Protein AF-A0A2K3JR56-F1 (afdb_monomer_lite)

Foldseek 3Di:
DDPDFDKDKDFAAAQQDWDWDAFPNDIDTAGHGKIFIGRRSPDRPDIPPPDPDDDDDDDDDDDPDDDDDDDDDDDFPQCPVVPPPDDDPDDDDDCVVCVPVFQKDKDKDKDADAPPDVVQVVPDFDKDKDKDQAAKKAKDKNRHRQQPDDDDDDGSMDGADPVRGIDIRMDGGDDDHTMMMIMMIHGDDDDD

pLDDT: mean 87.62, std 13.02, range [36.38, 98.06]

Radius of gyration: 32.12 Å; chains: 1; bounding box: 62×44×100 Å

Structure (mmCIF, N/CA/C/O backbone):
data_AF-A0A2K3JR56-F1
#
_entry.id   AF-A0A2K3JR56-F1
#
loop_
_atom_site.group_PDB
_atom_site.id
_atom_site.type_symbol
_atom_site.label_atom_id
_atom_site.label_alt_id
_atom_site.label_comp_id
_atom_site.label_asym_id
_atom_site.label_entity_id
_atom_site.label_seq_id
_atom_site.pdbx_PDB_ins_code
_atom_site.Cartn_x
_atom_site.Cartn_y
_atom_site.Cartn_z
_atom_site.occupancy
_atom_site.B_iso_or_equiv
_atom_site.auth_seq_id
_atom_site.auth_comp_id
_atom_site.auth_asym_id
_atom_site.auth_atom_id
_atom_site.pdbx_PDB_model_num
ATOM 1 N N . MET A 1 1 ? 21.899 -15.815 -61.024 1.00 42.94 1 MET A N 1
ATOM 2 C CA . MET A 1 1 ? 22.792 -15.001 -60.166 1.00 42.94 1 MET A CA 1
ATOM 3 C C . MET A 1 1 ? 22.194 -14.973 -58.764 1.00 42.94 1 MET A C 1
ATOM 5 O O . MET A 1 1 ? 21.214 -14.272 -58.553 1.00 42.94 1 MET A O 1
ATOM 9 N N . ASN A 1 2 ? 22.702 -15.799 -57.844 1.00 48.81 2 ASN A N 1
ATOM 10 C CA . ASN A 1 2 ? 22.178 -15.902 -56.478 1.00 48.81 2 ASN A CA 1
ATOM 11 C C . ASN A 1 2 ? 22.490 -14.621 -55.697 1.00 48.81 2 ASN A C 1
ATOM 13 O O . ASN A 1 2 ? 23.633 -14.397 -55.306 1.00 48.81 2 ASN A O 1
ATOM 17 N N . ARG A 1 3 ? 21.479 -13.778 -55.467 1.00 60.38 3 ARG A N 1
ATOM 18 C CA . ARG A 1 3 ? 21.558 -12.716 -54.461 1.00 60.38 3 ARG A CA 1
ATOM 19 C C . ARG A 1 3 ? 21.362 -13.370 -53.098 1.00 60.38 3 ARG A C 1
ATOM 21 O O . ARG A 1 3 ? 20.231 -13.551 -52.663 1.00 60.38 3 ARG A O 1
ATOM 28 N N . THR A 1 4 ? 22.449 -13.771 -52.448 1.00 70.31 4 THR A N 1
ATOM 29 C CA . THR A 1 4 ? 22.399 -14.149 -51.035 1.00 70.31 4 THR A CA 1
ATOM 30 C C . THR A 1 4 ? 21.988 -12.919 -50.229 1.00 70.31 4 THR A C 1
ATOM 32 O O . THR A 1 4 ? 22.694 -11.912 -50.187 1.00 70.31 4 THR A O 1
ATOM 35 N N . THR A 1 5 ? 20.797 -12.972 -49.639 1.00 85.25 5 THR A N 1
ATOM 36 C CA . THR A 1 5 ? 20.315 -11.965 -48.692 1.00 85.25 5 THR A CA 1
ATOM 37 C C . THR A 1 5 ? 21.202 -12.015 -47.452 1.00 85.25 5 THR A C 1
ATOM 39 O O . THR A 1 5 ? 21.315 -13.067 -46.826 1.00 85.25 5 THR A O 1
ATOM 42 N N . CYS A 1 6 ? 21.864 -10.907 -47.124 1.00 91.88 6 CYS A N 1
ATOM 43 C CA . CYS A 1 6 ? 22.806 -10.815 -46.012 1.00 91.88 6 CYS A CA 1
ATOM 44 C C . CYS A 1 6 ? 22.375 -9.683 -45.088 1.00 91.88 6 CYS A C 1
ATOM 46 O O . CYS A 1 6 ? 22.244 -8.555 -45.551 1.00 91.88 6 CYS A O 1
ATOM 48 N N . ALA A 1 7 ? 22.229 -9.979 -43.798 1.00 95.25 7 ALA A N 1
ATOM 49 C CA . ALA A 1 7 ? 22.103 -8.982 -42.745 1.00 95.25 7 ALA A CA 1
ATOM 50 C C . ALA A 1 7 ? 23.162 -9.246 -41.666 1.00 95.25 7 ALA A C 1
ATOM 52 O O . ALA A 1 7 ? 23.504 -10.400 -41.400 1.00 95.25 7 ALA A O 1
ATOM 53 N N . ALA A 1 8 ? 23.689 -8.188 -41.054 1.00 96.81 8 ALA A N 1
ATOM 54 C CA . ALA A 1 8 ? 24.688 -8.279 -39.997 1.00 96.81 8 ALA A CA 1
ATOM 55 C C . ALA A 1 8 ? 24.340 -7.369 -38.817 1.00 96.81 8 ALA A C 1
ATOM 57 O O . ALA A 1 8 ? 23.736 -6.308 -38.980 1.00 96.81 8 ALA A O 1
ATOM 58 N N . PHE A 1 9 ? 24.779 -7.791 -37.634 1.00 98.00 9 PHE A N 1
ATOM 59 C CA . PHE A 1 9 ? 24.659 -7.048 -36.387 1.00 98.00 9 PHE A CA 1
ATOM 60 C C . PHE A 1 9 ? 26.057 -6.894 -35.803 1.00 98.00 9 PHE A C 1
ATOM 62 O O . PHE A 1 9 ? 26.722 -7.887 -35.510 1.00 98.00 9 PHE A O 1
ATOM 69 N N . LEU A 1 10 ? 26.517 -5.654 -35.666 1.00 97.94 10 LEU A N 1
ATOM 70 C CA . LEU A 1 10 ? 27.836 -5.350 -35.120 1.00 97.94 10 LEU A CA 1
ATOM 71 C C . LEU A 1 10 ? 27.660 -4.832 -33.697 1.00 97.94 10 LEU A C 1
ATOM 73 O O . LEU A 1 10 ? 27.139 -3.734 -33.507 1.00 97.94 10 LEU A O 1
ATOM 77 N N . ALA A 1 11 ? 28.055 -5.638 -32.713 1.00 97.75 11 ALA A N 1
ATOM 78 C CA . ALA A 1 11 ? 27.866 -5.344 -31.299 1.00 97.75 11 ALA A CA 1
ATOM 79 C C . ALA A 1 11 ? 29.161 -4.851 -30.645 1.00 97.75 11 ALA A C 1
ATOM 81 O O . ALA A 1 11 ? 30.223 -5.452 -30.804 1.00 97.75 11 ALA A O 1
ATOM 82 N N . ASN A 1 12 ? 29.048 -3.784 -29.860 1.00 98.00 12 ASN A N 1
ATOM 83 C CA . ASN A 1 12 ? 30.064 -3.335 -28.923 1.00 98.00 12 ASN A CA 1
ATOM 84 C C . ASN A 1 12 ? 29.539 -3.505 -27.492 1.00 98.00 12 ASN A C 1
ATOM 86 O O . ASN A 1 12 ? 28.673 -2.749 -27.052 1.00 98.00 12 ASN A O 1
ATOM 90 N N . TYR A 1 13 ? 30.090 -4.478 -26.763 1.00 97.44 13 TYR A N 1
ATOM 91 C CA . TYR A 1 13 ? 29.742 -4.745 -25.363 1.00 97.44 13 TYR A CA 1
ATOM 92 C C . TYR A 1 13 ? 30.571 -3.933 -24.357 1.00 97.44 13 TYR A C 1
ATOM 94 O O . TYR A 1 13 ? 30.353 -4.052 -23.152 1.00 97.44 13 TYR A O 1
ATOM 102 N N . HIS A 1 14 ? 31.509 -3.093 -24.808 1.00 97.06 14 HIS A N 1
ATOM 103 C CA . HIS A 1 14 ? 32.203 -2.176 -23.909 1.00 97.06 14 HIS A CA 1
ATOM 104 C C . HIS A 1 14 ? 31.228 -1.101 -23.424 1.00 97.06 14 HIS A C 1
ATOM 106 O O . HIS A 1 14 ? 30.717 -0.315 -24.219 1.00 97.06 14 HIS A O 1
ATOM 112 N N . SER A 1 15 ? 30.974 -1.052 -22.114 1.00 96.06 15 SER A N 1
ATOM 113 C CA . SER A 1 15 ? 29.976 -0.147 -21.530 1.00 96.06 15 SER A CA 1
ATOM 114 C C . SER A 1 15 ? 30.377 1.327 -21.578 1.00 96.06 15 SER A C 1
ATOM 116 O O . SER A 1 15 ? 29.512 2.196 -21.587 1.00 96.06 15 SER A O 1
ATOM 118 N N . ASN A 1 16 ? 31.685 1.606 -21.620 1.00 96.12 16 ASN A N 1
ATOM 119 C CA . ASN A 1 16 ? 32.229 2.949 -21.399 1.00 96.12 16 ASN A CA 1
ATOM 120 C C . ASN A 1 16 ? 33.111 3.455 -22.548 1.00 96.12 16 ASN A C 1
ATOM 122 O O . ASN A 1 16 ? 33.614 4.574 -22.478 1.00 96.12 16 ASN A O 1
ATOM 126 N N . SER A 1 17 ? 33.341 2.653 -23.589 1.00 97.12 17 SER A N 1
ATOM 127 C CA . SER A 1 17 ? 34.226 3.031 -24.690 1.00 97.12 17 SER A CA 1
ATOM 128 C C . SER A 1 17 ? 33.621 2.696 -26.043 1.00 97.12 17 SER A C 1
ATOM 130 O O . SER A 1 17 ? 33.071 1.614 -26.259 1.00 97.12 17 SER A O 1
ATOM 132 N N . ALA A 1 18 ? 33.750 3.640 -26.973 1.00 97.00 18 ALA A N 1
ATOM 133 C CA . ALA A 1 18 ? 33.485 3.374 -28.375 1.00 97.00 18 ALA A CA 1
ATOM 134 C C . ALA A 1 18 ? 34.553 2.424 -28.934 1.00 97.00 18 ALA A C 1
ATOM 136 O O . ALA A 1 18 ? 35.708 2.447 -28.504 1.00 97.00 18 ALA A O 1
ATOM 137 N N . ALA A 1 19 ? 34.163 1.604 -29.901 1.00 96.56 19 ALA A N 1
ATOM 138 C CA . ALA A 1 19 ? 35.052 0.690 -30.597 1.00 96.56 19 ALA A CA 1
ATOM 139 C C . ALA A 1 19 ? 34.924 0.909 -32.101 1.00 96.56 19 ALA A C 1
ATOM 141 O O . ALA A 1 19 ? 33.824 1.080 -32.625 1.00 96.56 19 ALA A O 1
ATOM 142 N N . LYS A 1 20 ? 36.053 0.871 -32.803 1.00 96.81 20 LYS A N 1
ATOM 143 C CA . LYS A 1 20 ? 36.079 0.854 -34.261 1.00 96.81 20 LYS A CA 1
ATOM 144 C C . LYS A 1 20 ? 36.349 -0.568 -34.715 1.00 96.81 20 LYS A C 1
ATOM 146 O O . LYS A 1 20 ? 37.394 -1.127 -34.392 1.00 96.81 20 LYS A O 1
ATOM 151 N N . VAL A 1 21 ? 35.411 -1.152 -35.450 1.00 95.69 21 VAL A N 1
ATOM 152 C CA . VAL A 1 21 ? 35.511 -2.536 -35.930 1.00 95.69 21 VAL A CA 1
ATOM 153 C C . VAL A 1 21 ? 35.583 -2.573 -37.447 1.00 95.69 21 VAL A C 1
ATOM 155 O O . VAL A 1 21 ? 35.037 -1.703 -38.126 1.00 95.69 21 VAL A O 1
ATOM 158 N N . THR A 1 22 ? 36.249 -3.588 -37.987 1.00 96.88 22 THR A N 1
ATOM 159 C CA . THR A 1 22 ? 36.309 -3.829 -39.431 1.00 96.88 22 THR A CA 1
ATOM 160 C C . THR A 1 22 ? 35.454 -5.043 -39.768 1.00 96.88 22 THR A C 1
ATOM 162 O O . THR A 1 22 ? 35.710 -6.134 -39.268 1.00 96.88 22 THR A O 1
ATOM 165 N N . PHE A 1 23 ? 34.455 -4.866 -40.630 1.00 96.38 23 PHE A N 1
ATOM 166 C CA . PHE A 1 23 ? 33.582 -5.933 -41.121 1.00 96.38 23 PHE A CA 1
ATOM 167 C C . PHE A 1 23 ? 33.409 -5.792 -42.638 1.00 96.38 23 PHE A C 1
ATOM 169 O O . PHE A 1 23 ? 33.133 -4.699 -43.128 1.00 96.38 23 PHE A O 1
ATOM 176 N N . ASN A 1 24 ? 33.608 -6.873 -43.402 1.00 93.69 24 ASN A N 1
ATOM 177 C CA . ASN A 1 24 ? 33.572 -6.858 -44.875 1.00 93.69 24 ASN A CA 1
ATOM 178 C C . ASN A 1 24 ? 34.413 -5.729 -45.507 1.00 93.69 24 ASN A C 1
ATOM 180 O O . ASN A 1 24 ? 33.960 -5.024 -46.410 1.00 93.69 24 ASN A O 1
ATOM 184 N N . ASN A 1 25 ? 35.641 -5.548 -45.006 1.00 93.69 25 ASN A N 1
ATOM 185 C CA . ASN A 1 25 ? 36.591 -4.527 -45.463 1.00 93.69 25 ASN A CA 1
ATOM 186 C C . ASN A 1 25 ? 36.089 -3.072 -45.317 1.00 93.69 25 ASN A C 1
ATOM 188 O O . ASN A 1 25 ? 36.568 -2.169 -46.002 1.00 93.69 25 ASN A O 1
ATOM 192 N N . ARG A 1 26 ? 35.110 -2.844 -44.431 1.00 94.94 26 ARG A N 1
ATOM 193 C CA . ARG A 1 26 ? 34.570 -1.529 -44.060 1.00 94.94 26 ARG A CA 1
ATOM 194 C C . ARG A 1 26 ? 34.732 -1.308 -42.566 1.00 94.94 26 ARG A C 1
ATOM 196 O O . ARG A 1 26 ? 34.607 -2.248 -41.784 1.00 94.94 26 ARG A O 1
ATOM 203 N N . HIS A 1 27 ? 34.986 -0.065 -42.179 1.00 96.44 27 HIS A N 1
ATOM 204 C CA . HIS A 1 27 ? 35.070 0.317 -40.776 1.00 96.44 27 HIS A CA 1
ATOM 205 C C . HIS A 1 27 ? 33.720 0.819 -40.267 1.00 96.44 27 HIS A C 1
ATOM 207 O O . HIS A 1 27 ? 33.060 1.602 -40.949 1.00 96.44 27 HIS A O 1
ATOM 213 N N . TYR A 1 28 ? 33.354 0.413 -39.055 1.00 96.88 28 TYR A N 1
ATOM 214 C CA . TYR A 1 28 ? 32.161 0.875 -38.356 1.00 96.88 28 TYR A CA 1
ATOM 215 C C . TYR A 1 28 ? 32.564 1.377 -36.977 1.00 96.88 28 TYR A C 1
ATOM 217 O O . TYR A 1 28 ? 33.177 0.646 -36.197 1.00 96.88 28 TYR A O 1
ATOM 225 N N . ASP A 1 29 ? 32.213 2.625 -36.686 1.00 96.50 29 ASP A N 1
ATOM 226 C CA . ASP A 1 29 ? 32.353 3.186 -35.350 1.00 96.50 29 ASP A CA 1
ATOM 227 C C . ASP A 1 29 ? 31.116 2.804 -34.541 1.00 96.50 29 ASP A C 1
ATOM 229 O O . ASP A 1 29 ? 29.999 3.225 -34.859 1.00 96.50 29 ASP A O 1
ATOM 233 N N . LEU A 1 30 ? 31.315 1.997 -33.507 1.00 97.62 30 LEU A N 1
ATOM 234 C CA . LEU A 1 30 ? 30.274 1.540 -32.601 1.00 97.62 30 LEU A CA 1
ATOM 235 C C . LEU A 1 30 ? 30.386 2.326 -31.291 1.00 97.62 30 LEU A C 1
ATOM 237 O O . LEU A 1 30 ? 31.392 2.192 -30.586 1.00 97.62 30 LEU A O 1
ATOM 241 N N . PRO A 1 31 ? 29.373 3.131 -30.923 1.00 97.75 31 PRO A N 1
ATOM 242 C CA . PRO A 1 31 ? 29.277 3.697 -29.584 1.00 97.75 31 PRO A CA 1
ATOM 243 C C . PRO A 1 31 ? 29.377 2.623 -28.494 1.00 97.75 31 PRO A C 1
ATOM 245 O O . PRO A 1 31 ? 29.162 1.433 -28.750 1.00 97.75 31 PRO A O 1
ATOM 248 N N . ALA A 1 32 ? 29.693 3.050 -27.274 1.00 97.50 32 ALA A N 1
ATOM 249 C CA . ALA A 1 32 ? 29.668 2.177 -26.109 1.00 97.50 32 ALA A CA 1
ATOM 250 C C . ALA A 1 32 ? 28.283 1.521 -25.949 1.00 97.50 32 ALA A C 1
ATOM 252 O O . ALA A 1 32 ? 27.267 2.166 -26.207 1.00 97.50 32 ALA A O 1
ATOM 253 N N . TRP A 1 33 ? 28.260 0.249 -25.547 1.00 97.88 33 TRP A N 1
ATOM 254 C CA . TRP A 1 33 ? 27.045 -0.538 -25.309 1.00 97.88 33 TRP A CA 1
ATOM 255 C C . TRP A 1 33 ? 26.000 -0.424 -26.431 1.00 97.88 33 TRP A C 1
ATOM 257 O O . TRP A 1 33 ? 24.858 -0.010 -26.218 1.00 97.88 33 TRP A O 1
ATOM 267 N N . SER A 1 34 ? 26.399 -0.742 -27.663 1.00 98.06 34 SER A N 1
ATOM 268 C CA . SER A 1 34 ? 25.531 -0.543 -28.825 1.00 98.06 34 SER A CA 1
ATOM 269 C C . SER A 1 34 ? 25.604 -1.665 -29.849 1.00 98.06 34 SER A C 1
ATOM 271 O O . SER A 1 34 ? 26.584 -2.407 -29.920 1.00 98.06 34 SER A O 1
ATOM 273 N N . ILE A 1 35 ? 24.552 -1.772 -30.659 1.00 98.00 35 ILE A N 1
ATOM 274 C CA . ILE A 1 35 ? 24.486 -2.660 -31.819 1.00 98.00 35 ILE A CA 1
ATOM 275 C C . ILE A 1 35 ? 24.149 -1.810 -33.044 1.00 98.00 35 ILE A C 1
ATOM 277 O O . ILE A 1 35 ? 23.132 -1.114 -33.039 1.00 98.00 35 ILE A O 1
ATOM 281 N N . SER A 1 36 ? 24.982 -1.880 -34.085 1.00 97.81 36 SER A N 1
ATOM 282 C CA . SER A 1 36 ? 24.658 -1.372 -35.425 1.00 97.81 36 SER A CA 1
ATOM 283 C C . SER A 1 36 ? 24.017 -2.473 -36.270 1.00 97.81 36 SER A C 1
ATOM 285 O O . SER A 1 36 ? 24.499 -3.608 -36.290 1.00 97.81 36 SER A O 1
ATOM 287 N N . ILE A 1 37 ? 22.941 -2.130 -36.976 1.00 97.75 37 ILE A N 1
ATOM 288 C CA . ILE A 1 37 ? 22.140 -3.035 -37.806 1.00 97.75 37 ILE A CA 1
ATOM 289 C C . ILE A 1 37 ? 22.427 -2.735 -39.276 1.00 97.75 37 ILE A C 1
ATOM 291 O O . ILE A 1 37 ? 22.209 -1.619 -39.751 1.00 97.75 37 ILE A O 1
ATOM 295 N N . LEU A 1 38 ? 22.916 -3.744 -39.995 1.00 97.12 38 LEU A N 1
ATOM 296 C CA . LEU A 1 38 ? 23.282 -3.656 -41.405 1.00 97.12 38 LEU A CA 1
ATOM 297 C C . LEU A 1 38 ? 22.404 -4.622 -42.217 1.00 97.12 38 LEU A C 1
ATOM 299 O O . LEU A 1 38 ? 22.771 -5.792 -42.350 1.00 97.12 38 LEU A O 1
ATOM 303 N N . PRO A 1 39 ? 21.261 -4.185 -42.776 1.00 96.12 39 PRO A N 1
ATOM 304 C CA . PRO A 1 39 ? 20.312 -5.065 -43.469 1.00 96.12 39 PRO A CA 1
ATOM 305 C C . PRO A 1 39 ? 20.833 -5.618 -44.802 1.00 96.12 39 PRO A C 1
ATOM 307 O O . PRO A 1 39 ? 20.236 -6.537 -45.352 1.00 96.12 39 PRO A O 1
ATOM 310 N N . ASP A 1 40 ? 21.922 -5.051 -45.322 1.00 94.38 40 ASP A N 1
ATOM 311 C CA . ASP A 1 40 ? 22.624 -5.445 -46.547 1.00 94.38 40 ASP A CA 1
ATOM 312 C C . ASP A 1 40 ? 24.083 -5.877 -46.275 1.00 94.38 40 ASP A C 1
ATOM 314 O O . ASP A 1 40 ? 24.889 -5.982 -47.205 1.00 94.38 40 ASP A O 1
ATOM 318 N N . CYS A 1 41 ? 24.451 -6.074 -44.998 1.00 94.50 41 CYS A N 1
ATOM 319 C CA . CYS A 1 41 ? 25.821 -6.321 -44.524 1.00 94.50 41 CYS A CA 1
ATOM 320 C C . CYS A 1 41 ? 26.848 -5.233 -44.900 1.00 94.50 41 CYS A C 1
ATOM 322 O O . CYS A 1 41 ? 28.059 -5.492 -44.871 1.00 94.50 41 CYS A O 1
ATOM 324 N N . ARG A 1 42 ? 26.393 -4.030 -45.280 1.00 93.69 42 ARG A N 1
ATOM 325 C CA . ARG A 1 42 ? 27.242 -2.937 -45.787 1.00 93.69 42 ARG A CA 1
ATOM 326 C C . ARG A 1 42 ? 26.913 -1.566 -45.200 1.00 93.69 42 ARG A C 1
ATOM 328 O O . ARG A 1 42 ? 27.826 -0.758 -45.039 1.00 93.69 42 ARG A O 1
ATOM 335 N N . THR A 1 43 ? 25.644 -1.284 -44.943 1.00 94.12 43 THR A N 1
ATOM 336 C CA . THR A 1 43 ? 25.128 0.039 -44.595 1.00 94.12 43 THR A CA 1
ATOM 337 C C . THR A 1 43 ? 24.565 0.003 -43.184 1.00 94.12 43 THR A C 1
ATOM 339 O O . THR A 1 43 ? 23.589 -0.693 -42.929 1.00 94.12 43 THR A O 1
ATOM 342 N N . ASP A 1 44 ? 25.168 0.756 -42.264 1.00 94.31 44 ASP A N 1
ATOM 343 C CA . ASP A 1 44 ? 24.623 0.952 -40.917 1.00 94.31 44 ASP A CA 1
ATOM 344 C C . ASP A 1 44 ? 23.402 1.880 -40.999 1.00 94.31 44 ASP A C 1
ATOM 346 O O . ASP A 1 44 ? 23.546 3.099 -41.128 1.00 94.31 44 ASP A O 1
ATOM 350 N N . VAL A 1 45 ? 22.200 1.299 -40.989 1.00 95.31 45 VAL A N 1
ATOM 351 C CA . VAL A 1 45 ? 20.938 2.061 -41.068 1.00 95.31 45 VAL A CA 1
ATOM 352 C C . VAL A 1 45 ? 20.425 2.475 -39.693 1.00 95.31 45 VAL A C 1
ATOM 354 O O . VAL A 1 45 ? 19.605 3.386 -39.588 1.00 95.31 45 VAL A O 1
ATOM 357 N N . PHE A 1 46 ? 20.884 1.804 -38.638 1.00 95.44 46 PHE A N 1
ATOM 358 C CA . PHE A 1 46 ? 20.423 2.032 -37.279 1.00 95.44 46 PHE A CA 1
ATOM 359 C C . PHE A 1 46 ? 21.458 1.545 -36.272 1.00 95.44 46 PHE A C 1
ATOM 361 O O . PHE A 1 46 ? 21.921 0.410 -36.350 1.00 95.44 46 PHE A O 1
ATOM 368 N N . ASN A 1 47 ? 21.725 2.366 -35.259 1.00 96.50 47 ASN A N 1
ATOM 369 C CA . ASN A 1 47 ? 22.501 1.968 -34.095 1.00 96.50 47 ASN A CA 1
ATOM 370 C C . ASN A 1 47 ? 21.703 2.269 -32.824 1.00 96.50 47 ASN A C 1
ATOM 372 O O . ASN A 1 47 ? 21.174 3.371 -32.676 1.00 96.50 47 ASN A O 1
ATOM 376 N N . THR A 1 48 ? 21.657 1.316 -31.895 1.00 95.94 48 THR A N 1
ATOM 377 C CA . THR A 1 48 ? 20.837 1.403 -30.671 1.00 95.94 48 THR A CA 1
ATOM 378 C C . THR A 1 48 ? 21.192 2.576 -29.751 1.00 95.94 48 THR A C 1
ATOM 380 O O . THR A 1 48 ? 20.343 3.003 -28.976 1.00 95.94 48 THR A O 1
ATOM 383 N N . ALA A 1 49 ? 22.411 3.116 -29.835 1.00 95.25 49 ALA A N 1
ATOM 384 C CA . ALA A 1 49 ? 22.856 4.271 -29.052 1.00 95.25 49 ALA A CA 1
ATOM 385 C C . ALA A 1 49 ? 22.795 5.598 -29.832 1.00 95.25 49 ALA A C 1
ATOM 387 O O . ALA A 1 49 ? 22.925 6.671 -29.244 1.00 95.25 49 ALA A O 1
ATOM 388 N N . ARG A 1 50 ? 22.579 5.565 -31.155 1.00 93.19 50 ARG A N 1
ATOM 389 C CA . ARG A 1 50 ? 22.414 6.769 -31.986 1.00 93.19 50 ARG A CA 1
ATOM 390 C C . ARG A 1 50 ? 20.936 7.138 -32.089 1.00 93.19 50 ARG A C 1
ATOM 392 O O . ARG A 1 50 ? 20.289 6.900 -33.107 1.00 93.19 50 ARG A O 1
ATOM 399 N N . VAL A 1 51 ? 20.409 7.743 -31.030 1.00 87.69 51 VAL A N 1
ATOM 400 C CA . VAL A 1 51 ? 19.005 8.170 -30.964 1.00 87.69 51 VAL A CA 1
ATOM 401 C C . VAL A 1 51 ? 18.791 9.425 -31.817 1.00 87.69 51 VAL A C 1
ATOM 403 O O . VAL A 1 51 ? 19.370 10.474 -31.552 1.00 87.69 51 VAL A O 1
ATOM 406 N N . ARG A 1 52 ? 17.943 9.326 -32.848 1.00 83.56 52 ARG A N 1
ATOM 407 C CA . ARG A 1 52 ? 17.534 10.450 -33.710 1.00 83.56 52 ARG A CA 1
ATOM 408 C C . ARG A 1 52 ? 16.098 10.877 -33.410 1.00 83.56 52 ARG A C 1
ATOM 410 O O . ARG A 1 52 ? 15.225 10.792 -34.266 1.00 83.56 52 ARG A O 1
ATOM 417 N N . PHE A 1 53 ? 15.848 11.296 -32.176 1.00 85.44 53 PHE A N 1
ATOM 418 C CA . PHE A 1 53 ? 14.556 11.831 -31.749 1.00 85.44 53 PHE A CA 1
ATOM 419 C C . PHE A 1 53 ? 14.767 12.931 -30.707 1.00 85.44 53 PHE A C 1
ATOM 421 O O . PHE A 1 53 ? 15.723 12.879 -29.934 1.00 85.44 53 PHE A O 1
ATOM 428 N N . GLN A 1 54 ? 13.885 13.930 -30.697 1.00 84.38 54 GLN A N 1
ATOM 429 C CA . GLN A 1 54 ? 13.925 15.017 -29.726 1.00 84.38 54 GLN A CA 1
ATOM 430 C C . GLN A 1 54 ? 13.198 14.585 -28.442 1.00 84.38 54 GLN A C 1
ATOM 432 O O . GLN A 1 54 ? 11.999 14.321 -28.507 1.00 84.38 54 GLN A O 1
ATOM 437 N N . PRO A 1 55 ? 13.868 14.511 -27.276 1.00 85.50 55 PRO A N 1
ATOM 438 C CA . PRO A 1 55 ? 13.211 14.100 -26.041 1.00 85.50 55 PRO A CA 1
ATOM 439 C C . PRO A 1 55 ? 12.106 15.091 -25.659 1.00 85.50 55 PRO A C 1
ATOM 441 O O . PRO A 1 55 ? 12.308 16.305 -25.673 1.00 85.50 55 PRO A O 1
ATOM 444 N N . SER A 1 56 ? 10.934 14.572 -25.296 1.00 90.19 56 SER A N 1
ATOM 445 C CA . SER A 1 56 ? 9.837 15.368 -24.747 1.00 90.19 56 SER A CA 1
ATOM 446 C C . SER A 1 56 ? 10.009 15.540 -23.239 1.00 90.19 56 SER A C 1
ATOM 448 O O . SER A 1 56 ? 10.198 14.552 -22.527 1.00 90.19 56 SER A O 1
ATOM 450 N N . GLN A 1 57 ? 9.880 16.769 -22.736 1.00 91.81 57 GLN A N 1
ATOM 451 C CA . GLN A 1 57 ? 9.842 17.038 -21.299 1.00 91.81 57 GLN A CA 1
ATOM 452 C C . GLN A 1 57 ? 8.389 17.075 -20.814 1.00 91.81 57 GLN A C 1
ATOM 454 O O . GLN A 1 57 ? 7.584 17.863 -21.305 1.00 91.81 57 GLN A O 1
ATOM 459 N N . ILE A 1 58 ? 8.059 16.226 -19.841 1.00 93.25 58 ILE A N 1
ATOM 460 C CA . ILE A 1 58 ? 6.721 16.180 -19.243 1.00 93.25 58 ILE A CA 1
ATOM 461 C C . ILE A 1 58 ? 6.547 17.383 -18.309 1.00 93.25 58 ILE A C 1
ATOM 463 O O . ILE A 1 58 ? 7.412 17.652 -17.474 1.00 93.25 58 ILE A O 1
ATOM 467 N N . GLN A 1 59 ? 5.419 18.085 -18.432 1.00 94.00 59 GLN A N 1
ATOM 468 C CA . GLN A 1 59 ? 5.014 19.157 -17.522 1.00 94.00 59 GLN A CA 1
ATOM 469 C C . GLN A 1 59 ? 3.556 18.960 -17.102 1.00 94.00 59 GLN A C 1
ATOM 471 O O . GLN A 1 59 ? 2.691 18.724 -17.943 1.00 94.00 59 GLN A O 1
ATOM 476 N N . MET A 1 60 ? 3.292 19.079 -15.801 1.00 92.25 60 MET A N 1
ATOM 477 C CA . MET A 1 60 ? 1.946 19.052 -15.226 1.00 92.25 60 MET A CA 1
ATOM 478 C C . MET A 1 60 ? 1.590 20.472 -14.793 1.00 92.25 60 MET A C 1
ATOM 480 O O . MET A 1 60 ? 1.990 20.913 -13.717 1.00 92.25 60 MET A O 1
ATOM 484 N N . LEU A 1 61 ? 0.889 21.207 -15.655 1.00 92.19 61 LEU A N 1
ATOM 485 C CA . LEU A 1 61 ? 0.465 22.577 -15.374 1.00 92.19 61 LEU A CA 1
ATOM 486 C C . LEU A 1 61 ? -1.008 22.582 -14.947 1.00 92.19 61 LEU A C 1
ATOM 488 O O . LEU A 1 61 ? -1.820 21.910 -15.590 1.00 92.19 61 LEU A O 1
ATOM 492 N N . PRO A 1 62 ? -1.379 23.324 -13.886 1.00 87.81 62 PRO A N 1
ATOM 493 C CA . PRO A 1 62 ? -2.778 23.514 -13.536 1.00 87.81 62 PRO A CA 1
ATOM 494 C C . PRO A 1 62 ? -3.527 24.111 -14.725 1.00 87.81 62 PRO A C 1
ATOM 496 O O . PRO A 1 62 ? -3.073 25.083 -15.330 1.00 87.81 62 PRO A O 1
ATOM 499 N N . SER A 1 63 ? -4.679 23.542 -15.060 1.00 87.62 63 SER A N 1
ATOM 500 C CA . SER A 1 63 ? -5.554 24.160 -16.049 1.00 87.62 63 SER A CA 1
ATOM 501 C C . SER A 1 63 ? -6.364 25.274 -15.378 1.00 87.62 63 SER A C 1
ATOM 503 O O . SER A 1 63 ? -6.770 25.131 -14.226 1.00 87.62 63 SER A O 1
ATOM 505 N N . ASN A 1 64 ? -6.653 26.364 -16.095 1.00 84.69 64 ASN A N 1
ATOM 506 C CA . ASN A 1 64 ? -7.512 27.458 -15.608 1.00 84.69 64 ASN A CA 1
ATOM 507 C C . ASN A 1 64 ? -9.008 27.063 -15.519 1.00 84.69 64 ASN A C 1
ATOM 509 O O . ASN A 1 64 ? -9.890 27.922 -15.555 1.00 84.69 64 ASN A O 1
ATOM 513 N N . SER A 1 65 ? -9.318 25.766 -15.443 1.00 84.44 65 SER A N 1
ATOM 514 C CA . SER A 1 65 ? -10.667 25.253 -15.230 1.00 84.44 65 SER A CA 1
ATOM 515 C C . SER A 1 65 ? -11.197 25.689 -13.866 1.00 84.44 65 SER A C 1
ATOM 517 O O . SER A 1 65 ? -10.502 25.553 -12.857 1.00 84.44 65 SER A O 1
ATOM 519 N N . LYS A 1 66 ? -12.451 26.149 -13.814 1.00 83.88 66 LYS A N 1
ATOM 520 C CA . LYS A 1 66 ? -13.138 26.374 -12.538 1.00 83.88 66 LYS A CA 1
ATOM 521 C C . LYS A 1 66 ? -13.213 25.057 -11.765 1.00 83.88 66 LYS A C 1
ATOM 523 O O . LYS A 1 66 ? -13.635 24.043 -12.316 1.00 83.88 66 LYS A O 1
ATOM 528 N N . LEU A 1 67 ? -12.798 25.091 -10.502 1.00 81.94 67 LEU A N 1
ATOM 529 C CA . LEU A 1 67 ? -12.937 23.961 -9.590 1.00 81.94 67 LEU A CA 1
ATOM 530 C C . LEU A 1 67 ? -14.424 23.655 -9.379 1.00 81.94 67 LEU A C 1
ATOM 532 O O . LEU A 1 67 ? -15.241 24.570 -9.270 1.00 81.94 67 LEU A O 1
ATOM 536 N N . LEU A 1 68 ? -14.755 22.366 -9.337 1.00 84.88 68 LEU A N 1
ATOM 537 C CA . LEU A 1 68 ? -16.102 21.897 -9.029 1.00 84.88 68 LEU A CA 1
ATOM 538 C C . LEU A 1 68 ? -16.433 22.186 -7.557 1.00 84.88 68 LEU A C 1
ATOM 540 O O . LEU A 1 68 ? -15.556 22.132 -6.692 1.00 84.88 68 LEU A O 1
ATOM 544 N N . SER A 1 69 ? -17.701 22.486 -7.282 1.00 90.69 69 SER A N 1
ATOM 545 C CA . SER A 1 69 ? -18.235 22.511 -5.920 1.00 90.69 69 SER A CA 1
ATOM 546 C C . SER A 1 69 ? -18.346 21.076 -5.406 1.00 90.69 69 SER A C 1
ATOM 548 O O . SER A 1 69 ? -18.895 20.223 -6.099 1.00 90.69 69 SER A O 1
ATOM 550 N N . TRP A 1 70 ? -17.814 20.815 -4.212 1.00 91.56 70 TRP A N 1
ATOM 551 C CA . TRP A 1 70 ? -17.826 19.492 -3.589 1.00 91.56 70 TRP A CA 1
ATOM 552 C C . TRP A 1 70 ? -18.863 19.428 -2.471 1.00 91.56 70 TRP A C 1
ATOM 554 O O . TRP A 1 70 ? -18.974 20.359 -1.674 1.00 91.56 70 TRP A O 1
ATOM 564 N N . GLU A 1 71 ? -19.568 18.305 -2.403 1.00 94.19 71 GLU A N 1
ATOM 565 C CA . GLU A 1 71 ? -20.370 17.896 -1.252 1.00 94.19 71 GLU A CA 1
ATOM 566 C C . GLU A 1 71 ? -19.648 16.761 -0.520 1.00 94.19 71 GLU A C 1
ATOM 568 O O . GLU A 1 71 ? -18.801 16.073 -1.096 1.00 94.19 71 GLU A O 1
ATOM 573 N N . THR A 1 72 ? -19.962 16.574 0.759 1.00 93.38 72 THR A N 1
ATOM 574 C CA . THR A 1 72 ? -19.311 15.576 1.612 1.00 93.38 72 THR A CA 1
ATOM 575 C C . THR A 1 72 ? -20.348 14.732 2.333 1.00 93.38 72 THR A C 1
ATOM 577 O O . THR A 1 72 ? -21.352 15.257 2.813 1.00 93.38 72 THR A O 1
ATOM 580 N N . TYR A 1 73 ? -20.065 13.440 2.455 1.00 91.44 73 TYR A N 1
ATOM 581 C CA . TYR A 1 73 ? -20.821 12.498 3.269 1.00 91.44 73 TYR A CA 1
ATOM 582 C C . TYR A 1 73 ? -19.843 11.716 4.146 1.00 91.44 73 TYR A C 1
ATOM 584 O O . TYR A 1 73 ? -18.851 11.193 3.637 1.00 91.44 73 TYR A O 1
ATOM 592 N N . ASP A 1 74 ? -20.117 11.667 5.448 1.00 86.50 74 ASP A N 1
ATOM 593 C CA . ASP A 1 74 ? -19.291 10.953 6.419 1.00 86.50 74 ASP A CA 1
ATOM 594 C C . ASP A 1 74 ? -19.852 9.547 6.653 1.00 86.50 74 ASP A C 1
ATOM 596 O O . ASP A 1 74 ? -21.005 9.382 7.054 1.00 86.50 74 ASP A O 1
ATOM 600 N N . GLU A 1 75 ? -19.014 8.536 6.438 1.00 85.50 75 GLU A N 1
ATOM 601 C CA . GLU A 1 75 ? -19.351 7.140 6.718 1.00 85.50 75 GLU A CA 1
ATOM 602 C C . GLU A 1 75 ? -19.443 6.887 8.233 1.00 85.50 75 GLU A C 1
ATOM 604 O O . GLU A 1 75 ? -18.511 7.180 8.991 1.00 85.50 75 GLU A O 1
ATOM 609 N N . ASP A 1 76 ? -20.556 6.305 8.689 1.00 81.19 76 ASP A N 1
ATOM 610 C CA . ASP A 1 76 ? -20.800 6.048 10.110 1.00 81.19 76 ASP A CA 1
ATOM 611 C C . ASP A 1 76 ? -20.264 4.679 10.565 1.00 81.19 76 ASP A C 1
ATOM 613 O O . ASP A 1 76 ? -20.749 3.617 10.177 1.00 81.19 76 ASP A O 1
ATOM 617 N N . VAL A 1 77 ? -19.289 4.702 11.477 1.00 78.12 77 VAL A N 1
ATOM 618 C CA . VAL A 1 77 ? -18.677 3.496 12.064 1.00 78.12 77 VAL A CA 1
ATOM 619 C C . VAL A 1 77 ? -19.534 2.901 13.193 1.00 78.12 77 VAL A C 1
ATOM 621 O O . VAL A 1 77 ? -19.385 1.727 13.548 1.00 78.12 77 VAL A O 1
ATOM 624 N N . SER A 1 78 ? -20.424 3.686 13.806 1.00 68.31 78 SER A N 1
ATOM 625 C CA . SER A 1 78 ? -21.136 3.280 15.024 1.00 68.31 78 SER A CA 1
ATOM 626 C C . SER A 1 78 ? -22.193 2.196 14.772 1.00 68.31 78 SER A C 1
ATOM 628 O O . SER A 1 78 ? -22.278 1.237 15.554 1.00 68.31 78 SER A O 1
ATOM 630 N N . SER A 1 79 ? -22.890 2.282 13.637 1.00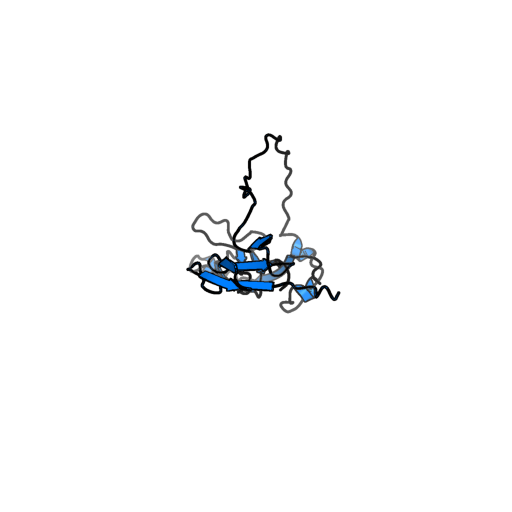 70.62 79 SER A N 1
ATOM 631 C CA . SER A 1 79 ? -23.932 1.349 13.182 1.00 70.62 79 SER A CA 1
ATOM 632 C C . SER A 1 79 ? -23.409 0.021 12.609 1.00 70.62 79 SER A C 1
ATOM 634 O O . SER A 1 79 ? -24.162 -0.948 12.492 1.00 70.62 79 SER A O 1
ATOM 636 N N . LEU A 1 80 ? -22.107 -0.091 12.315 1.00 71.50 80 LEU A N 1
ATOM 637 C CA . LEU A 1 80 ? -21.540 -1.253 11.609 1.00 71.50 80 LEU A CA 1
ATOM 638 C C . LEU A 1 80 ? -21.723 -2.593 12.333 1.00 71.50 80 LEU A C 1
ATOM 640 O O . LEU A 1 80 ? -21.913 -3.621 11.689 1.00 71.50 80 LEU A O 1
ATOM 644 N N . ALA A 1 81 ? -21.663 -2.610 13.668 1.00 66.56 81 ALA A N 1
ATOM 645 C CA . ALA A 1 81 ? -21.789 -3.875 14.402 1.00 66.56 81 ALA A CA 1
ATOM 646 C C . ALA A 1 81 ? -23.238 -4.371 14.488 1.00 66.56 81 ALA A C 1
ATOM 648 O O . ALA A 1 81 ? -23.462 -5.577 14.541 1.00 66.56 81 ALA A O 1
ATOM 649 N N . GLU A 1 82 ? -24.204 -3.451 14.500 1.00 68.12 82 GLU A N 1
ATOM 650 C CA . GLU A 1 82 ? -25.632 -3.782 14.585 1.00 68.12 82 GLU A CA 1
ATOM 651 C C . GLU A 1 82 ? -26.125 -4.416 13.280 1.00 68.12 82 GLU A C 1
ATOM 653 O O . GLU A 1 82 ? -26.974 -5.300 13.299 1.00 68.12 82 GLU A O 1
ATOM 658 N N . ASN A 1 83 ? -25.503 -4.041 12.159 1.00 69.12 83 ASN A N 1
ATOM 659 C CA . ASN A 1 83 ? -25.809 -4.556 10.827 1.00 69.12 83 ASN A CA 1
ATOM 660 C C . ASN A 1 83 ? -24.835 -5.649 10.351 1.00 69.12 83 ASN A C 1
ATOM 662 O O . ASN A 1 83 ? -24.791 -5.963 9.156 1.00 69.12 83 ASN A O 1
ATOM 666 N N . SER A 1 84 ? -24.022 -6.217 11.251 1.00 72.19 84 SER A N 1
ATOM 667 C CA . SER A 1 84 ? -23.042 -7.232 10.860 1.00 72.19 84 SER A CA 1
ATOM 668 C C . SER A 1 84 ? -23.742 -8.503 10.361 1.00 72.19 84 SER A C 1
ATOM 670 O O . SER A 1 84 ? -24.520 -9.141 11.065 1.00 72.19 84 SER A O 1
ATOM 672 N N . LYS A 1 85 ? -23.480 -8.870 9.101 1.00 74.12 85 LYS A N 1
ATOM 673 C CA . LYS A 1 85 ? -24.101 -10.039 8.451 1.00 74.12 85 LYS A CA 1
ATOM 674 C C . LYS A 1 85 ? -23.427 -11.363 8.814 1.00 74.12 85 LYS A C 1
ATOM 676 O O . LYS A 1 85 ? -23.980 -12.423 8.539 1.00 74.12 85 LYS A O 1
ATOM 681 N N . ILE A 1 86 ? -22.213 -11.305 9.365 1.00 86.50 86 ILE A N 1
ATOM 682 C CA . ILE A 1 86 ? -21.364 -12.465 9.637 1.00 86.50 86 ILE A CA 1
ATOM 683 C C . ILE A 1 86 ? -20.742 -12.295 11.022 1.00 86.50 86 ILE A C 1
ATOM 685 O O . ILE A 1 86 ? -20.126 -11.271 11.310 1.00 86.50 86 ILE A O 1
ATOM 689 N N . THR A 1 87 ? -20.863 -13.329 11.850 1.00 89.88 87 THR A N 1
ATOM 690 C CA . THR A 1 87 ? -20.196 -13.439 13.151 1.00 89.88 87 THR A CA 1
ATOM 691 C C . THR A 1 87 ? -19.343 -14.699 13.178 1.00 89.88 87 THR A C 1
ATOM 693 O O . THR A 1 87 ? -19.798 -15.759 12.749 1.00 89.88 87 THR A O 1
ATOM 696 N N . ALA A 1 88 ? -18.131 -14.608 13.718 1.00 91.44 88 ALA A N 1
ATOM 697 C CA . ALA A 1 88 ? -17.236 -15.745 13.908 1.00 91.44 88 ALA A CA 1
ATOM 698 C C . ALA A 1 88 ? -16.574 -15.662 15.287 1.00 91.44 88 ALA A C 1
ATOM 700 O O . ALA A 1 88 ? -16.339 -14.572 15.804 1.00 91.44 88 ALA A O 1
ATOM 701 N N . SER A 1 89 ? -16.237 -16.810 15.877 1.00 92.06 89 SER A N 1
ATOM 702 C CA . SER A 1 89 ? -15.521 -16.881 17.160 1.00 92.06 89 SER A CA 1
ATOM 703 C C . SER A 1 89 ? -14.022 -16.565 17.045 1.00 92.06 89 SER A C 1
ATOM 705 O O . SER A 1 89 ? -13.294 -16.669 18.028 1.00 92.06 89 SER A O 1
ATOM 707 N N . GLY A 1 90 ? -13.542 -16.216 15.849 1.00 92.19 90 GLY A N 1
ATOM 708 C CA . GLY A 1 90 ? -12.142 -15.927 15.561 1.00 92.19 90 GLY A CA 1
ATOM 709 C C . GLY A 1 90 ? -11.982 -15.024 14.339 1.00 92.19 90 GLY A C 1
ATOM 710 O O . GLY A 1 90 ? -12.959 -14.661 13.683 1.00 92.19 90 GLY A O 1
ATOM 711 N N . LEU A 1 91 ? -10.734 -14.657 14.043 1.00 94.25 91 LEU A N 1
ATOM 712 C CA . LEU A 1 91 ? -10.400 -13.809 12.901 1.00 94.25 91 LEU A CA 1
ATOM 713 C C . LEU A 1 91 ? -10.472 -14.618 11.601 1.00 94.25 91 LEU A C 1
ATOM 715 O O . LEU A 1 91 ? -9.777 -15.622 11.451 1.00 94.25 91 LEU A O 1
ATOM 719 N N . LEU A 1 92 ? -11.308 -14.168 10.666 1.00 94.62 92 LEU A N 1
ATOM 720 C CA . LEU A 1 92 ? -11.361 -14.703 9.306 1.00 94.62 92 LEU A CA 1
ATOM 721 C C . LEU A 1 92 ? -10.301 -14.026 8.435 1.00 94.62 92 LEU A C 1
ATOM 723 O O . LEU A 1 92 ? -10.015 -12.849 8.619 1.00 94.62 92 LEU A O 1
ATOM 727 N N . GLU A 1 93 ? -9.730 -14.743 7.475 1.00 94.81 93 GLU A N 1
ATOM 728 C CA . GLU A 1 93 ? -8.845 -14.138 6.475 1.00 94.81 93 GLU A CA 1
ATOM 729 C C . GLU A 1 93 ? -9.663 -13.247 5.515 1.00 94.81 93 GLU A C 1
ATOM 731 O O . GLU A 1 93 ? -10.810 -13.572 5.186 1.00 94.81 93 GLU A O 1
ATOM 736 N N . GLN A 1 94 ? -9.099 -12.098 5.122 1.00 94.81 94 GLN A N 1
ATOM 737 C CA . GLN A 1 94 ? -9.831 -11.043 4.425 1.00 94.81 94 GLN A CA 1
ATOM 738 C C . GLN A 1 94 ? -10.343 -11.479 3.052 1.00 94.81 94 GLN A C 1
ATOM 740 O O . GLN A 1 94 ? -11.533 -11.315 2.792 1.00 94.81 94 GLN A O 1
ATOM 745 N N . LEU A 1 95 ? -9.510 -12.074 2.198 1.00 93.31 95 LEU A N 1
ATOM 746 C CA . LEU A 1 95 ? -9.917 -12.492 0.849 1.00 93.31 95 LEU A CA 1
ATOM 747 C C . LEU A 1 95 ? -10.961 -13.602 0.881 1.00 93.31 95 LEU A C 1
ATOM 749 O O . LEU A 1 95 ? -11.900 -13.615 0.084 1.00 93.31 95 LEU A O 1
ATOM 753 N N . SER A 1 96 ? -10.846 -14.521 1.833 1.00 93.31 96 SER A N 1
ATOM 754 C CA . SER A 1 96 ? -11.849 -15.556 2.050 1.00 93.31 96 SER A CA 1
ATOM 755 C C . SER A 1 96 ? -13.199 -14.967 2.468 1.00 93.31 96 SER A C 1
ATOM 757 O O . SER A 1 96 ? -14.235 -15.518 2.086 1.00 93.31 96 SER A O 1
ATOM 759 N N . ALA A 1 97 ? -13.205 -13.889 3.256 1.00 93.31 97 ALA A N 1
ATOM 760 C CA . ALA A 1 97 ? -14.423 -13.243 3.742 1.00 93.31 97 ALA A CA 1
ATOM 761 C C . ALA A 1 97 ? -15.047 -12.295 2.706 1.00 93.31 97 ALA A C 1
ATOM 763 O O . ALA A 1 97 ? -16.262 -12.322 2.519 1.00 93.31 97 ALA A O 1
ATOM 764 N N . THR A 1 98 ? -14.239 -11.481 2.020 1.00 93.44 98 THR A N 1
ATOM 765 C CA . THR A 1 98 ? -14.720 -10.494 1.040 1.00 93.44 98 THR A CA 1
ATOM 766 C C . THR A 1 98 ? -14.886 -11.070 -0.357 1.00 93.44 98 THR A C 1
ATOM 768 O O . THR A 1 98 ? -15.587 -10.472 -1.162 1.00 93.44 98 THR A O 1
ATOM 771 N N . ARG A 1 99 ? -14.250 -12.205 -0.678 1.00 94.06 99 ARG A N 1
ATOM 772 C CA . ARG A 1 99 ? -14.186 -12.755 -2.047 1.00 94.06 99 ARG A CA 1
ATOM 773 C C . ARG A 1 99 ? -13.709 -11.728 -3.076 1.00 94.06 99 ARG A C 1
ATOM 775 O O . ARG A 1 99 ? -14.144 -11.773 -4.221 1.00 94.06 99 ARG A O 1
ATOM 782 N N . ASP A 1 100 ? -12.848 -10.807 -2.641 1.00 93.44 100 ASP A N 1
ATOM 783 C CA . ASP A 1 100 ? -12.332 -9.699 -3.451 1.00 93.44 100 ASP A CA 1
ATOM 784 C C . ASP A 1 100 ? -13.431 -8.793 -4.046 1.00 93.44 100 ASP A C 1
ATOM 786 O O . ASP A 1 100 ? -13.229 -8.090 -5.028 1.00 93.44 100 ASP A O 1
ATOM 790 N N . THR A 1 101 ? -14.634 -8.781 -3.455 1.00 95.38 101 THR A N 1
ATOM 791 C CA . THR A 1 101 ? -15.701 -7.862 -3.890 1.00 95.38 101 THR A CA 1
ATOM 792 C C . THR A 1 101 ? -15.551 -6.463 -3.289 1.00 95.38 101 THR A C 1
ATOM 794 O O . THR A 1 101 ? -16.313 -5.565 -3.635 1.00 95.38 101 THR A O 1
ATOM 797 N N . SER A 1 102 ? -14.640 -6.294 -2.327 1.00 93.62 102 SER A N 1
ATOM 798 C CA . SER A 1 102 ? -14.345 -5.043 -1.627 1.00 93.62 102 SER A CA 1
ATOM 799 C C . SER A 1 102 ? -12.925 -5.085 -1.068 1.00 93.62 102 SER A C 1
ATOM 801 O O . SER A 1 102 ? -12.538 -6.076 -0.439 1.00 93.62 102 SER A O 1
ATOM 803 N N . ASP A 1 103 ? -12.208 -3.968 -1.205 1.00 96.06 103 ASP A N 1
ATOM 804 C CA . ASP A 1 103 ? -10.901 -3.738 -0.578 1.00 96.06 103 ASP A CA 1
ATOM 805 C C . ASP A 1 103 ? -10.996 -3.653 0.954 1.00 96.06 103 ASP A C 1
ATOM 807 O O . ASP A 1 103 ? -9.996 -3.780 1.657 1.00 96.06 103 ASP A O 1
ATOM 811 N N . TYR A 1 104 ? -12.200 -3.443 1.489 1.00 94.25 104 TYR A N 1
ATOM 812 C CA . TYR A 1 104 ? -12.450 -3.166 2.898 1.00 94.25 104 TYR A CA 1
ATOM 813 C C . TYR A 1 104 ? -13.108 -4.343 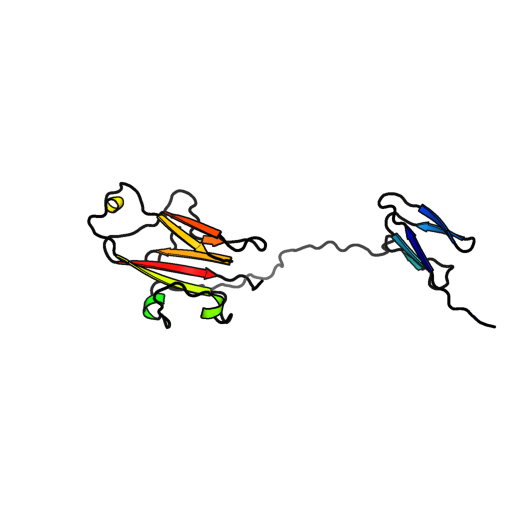3.616 1.00 94.25 104 TYR A C 1
ATOM 815 O O . TYR A 1 104 ? -14.128 -4.867 3.155 1.00 94.25 104 TYR A O 1
ATOM 823 N N . LEU A 1 105 ? -12.585 -4.681 4.798 1.00 93.88 105 LEU A N 1
ATOM 824 C CA . LEU A 1 105 ? -13.207 -5.604 5.746 1.00 93.88 105 LEU A CA 1
ATOM 825 C C . LEU A 1 105 ? -13.143 -5.058 7.175 1.00 93.88 105 LEU A C 1
ATOM 827 O O . LEU A 1 105 ? -12.076 -4.720 7.685 1.00 93.88 105 LEU A O 1
ATOM 831 N N . TRP A 1 106 ? -14.294 -5.026 7.842 1.00 93.31 106 TRP A N 1
ATOM 832 C CA . TRP A 1 106 ? -14.398 -4.633 9.242 1.00 93.31 106 TRP A CA 1
ATOM 833 C C . TRP A 1 106 ? -14.294 -5.847 10.167 1.00 93.31 106 TRP A C 1
ATOM 835 O O . TRP A 1 106 ? -15.137 -6.741 10.127 1.00 93.31 106 TRP A O 1
ATOM 845 N N . TYR A 1 107 ? -13.306 -5.836 11.061 1.00 93.06 107 TYR A N 1
ATOM 846 C CA . TYR A 1 107 ? -13.230 -6.744 12.203 1.00 93.06 107 TYR A CA 1
ATOM 847 C C . TYR A 1 107 ? -13.703 -6.007 13.448 1.00 93.06 107 TYR A C 1
ATOM 849 O O . TYR A 1 107 ? -13.064 -5.052 13.892 1.00 93.06 107 TYR A O 1
ATOM 857 N N . ILE A 1 108 ? -14.828 -6.436 14.012 1.00 92.88 108 ILE A N 1
ATOM 858 C CA . ILE A 1 108 ? -15.450 -5.765 15.153 1.00 92.88 108 ILE A CA 1
ATOM 859 C C . ILE A 1 108 ? -15.521 -6.735 16.324 1.00 92.88 108 ILE A C 1
ATOM 861 O O . ILE A 1 108 ? -15.979 -7.865 16.180 1.00 92.88 108 ILE A O 1
ATOM 865 N N . THR A 1 109 ? -15.079 -6.281 17.491 1.00 92.75 109 THR A N 1
ATOM 866 C CA . THR A 1 109 ? -15.195 -7.023 18.746 1.00 92.75 109 THR A CA 1
ATOM 867 C C . THR A 1 109 ? -15.535 -6.082 19.895 1.00 92.75 109 THR A C 1
ATOM 869 O O . THR A 1 109 ? -15.366 -4.863 19.794 1.00 92.75 109 THR A O 1
ATOM 872 N N . SER A 1 110 ? -16.013 -6.648 20.996 1.00 92.88 110 SER A N 1
ATOM 873 C CA . SER A 1 110 ? -16.338 -5.915 22.214 1.00 92.88 110 SER A CA 1
ATOM 874 C C . SER A 1 110 ? -15.520 -6.456 23.376 1.00 92.88 110 SER A C 1
ATOM 876 O O . SER A 1 110 ? -15.336 -7.664 23.504 1.00 92.88 110 SER A O 1
ATOM 878 N N . ILE A 1 111 ? -15.046 -5.555 24.231 1.00 94.44 111 ILE A N 1
ATOM 879 C CA . ILE A 1 111 ? -14.367 -5.898 25.480 1.00 94.44 111 ILE A CA 1
ATOM 880 C C . ILE A 1 111 ? -15.059 -5.201 26.648 1.00 94.44 111 ILE A C 1
ATOM 882 O O . ILE A 1 111 ? -15.378 -4.012 26.569 1.00 94.44 111 ILE A O 1
ATOM 886 N N . ASP A 1 112 ? -15.273 -5.932 27.737 1.00 96.69 112 ASP A N 1
ATOM 887 C CA . ASP A 1 112 ? -15.829 -5.380 28.968 1.00 96.69 112 ASP A CA 1
ATOM 888 C C . ASP A 1 112 ? -14.715 -5.014 29.942 1.00 96.69 112 ASP A C 1
ATOM 890 O O . ASP A 1 112 ? -13.842 -5.819 30.264 1.00 96.69 112 ASP A O 1
ATOM 894 N N . ILE A 1 113 ? -14.752 -3.772 30.415 1.00 96.06 113 ILE A N 1
ATOM 895 C CA . ILE A 1 113 ? -13.766 -3.213 31.334 1.00 96.06 113 ILE A CA 1
ATOM 896 C C . ILE A 1 113 ? -14.401 -3.031 32.706 1.00 96.06 113 ILE A C 1
ATOM 898 O O . ILE A 1 113 ? -15.371 -2.283 32.862 1.00 96.06 113 ILE A O 1
ATOM 902 N N . SER A 1 114 ? -13.818 -3.672 33.720 1.00 95.25 114 SER A N 1
ATOM 903 C CA . SER A 1 114 ? -14.268 -3.503 35.100 1.00 95.25 114 SER A CA 1
ATOM 904 C C . SER A 1 114 ? -14.081 -2.049 35.567 1.00 95.25 114 SER A C 1
ATOM 906 O O . SER A 1 114 ? -13.011 -1.472 35.359 1.00 95.25 114 SER A O 1
ATOM 908 N N . PRO A 1 115 ? -15.048 -1.453 36.290 1.00 94.31 115 PRO A N 1
ATOM 909 C CA . PRO A 1 115 ? -14.871 -0.144 36.925 1.00 94.31 115 PRO A CA 1
ATOM 910 C C . PRO A 1 115 ? -13.711 -0.089 37.936 1.00 94.31 115 PRO A C 1
ATOM 912 O O . PRO A 1 115 ? -13.252 0.995 38.298 1.00 94.31 115 PRO A O 1
ATOM 915 N N . SER A 1 116 ? -13.234 -1.244 38.415 1.00 93.62 116 SER A N 1
ATOM 916 C CA . SER A 1 116 ? -12.084 -1.342 39.321 1.00 93.62 116 SER A CA 1
ATOM 917 C C . SER A 1 116 ? -10.730 -1.230 38.615 1.00 93.62 116 SER A C 1
ATOM 919 O O . SER A 1 116 ? -9.707 -1.197 39.301 1.00 93.62 116 SER A O 1
ATOM 921 N N . GLU A 1 117 ? -10.701 -1.180 37.279 1.00 93.12 117 GLU A N 1
ATOM 922 C CA . GLU A 1 117 ? -9.464 -1.125 36.506 1.00 93.12 117 GLU A CA 1
ATOM 923 C C . GLU A 1 117 ? -8.608 0.092 36.860 1.00 93.12 117 GLU A C 1
ATOM 925 O O . GLU A 1 117 ? -9.052 1.243 36.883 1.00 93.12 117 GLU A O 1
ATOM 930 N N . SER A 1 118 ? -7.329 -0.164 37.130 1.00 90.50 118 SER A N 1
ATOM 931 C CA . SER A 1 118 ? -6.423 0.857 37.663 1.00 90.50 118 SER A CA 1
ATOM 932 C C . SER A 1 118 ? -6.107 1.968 36.655 1.00 90.50 118 SER A C 1
ATOM 934 O O . SER A 1 118 ? -5.840 3.107 37.051 1.00 90.50 118 SER A O 1
ATOM 936 N N . PHE A 1 119 ? -6.188 1.670 35.353 1.00 89.56 119 PHE A N 1
ATOM 937 C CA . PHE A 1 119 ? -5.958 2.647 34.290 1.00 89.56 119 PHE A CA 1
ATOM 938 C C . PHE A 1 119 ? -7.034 3.731 34.229 1.00 89.56 119 PHE A C 1
ATOM 940 O O . PHE A 1 119 ? -6.730 4.863 33.856 1.00 89.56 119 PHE A O 1
ATOM 947 N N . LEU A 1 120 ? -8.258 3.426 34.676 1.00 89.12 120 LEU A N 1
ATOM 948 C CA . LEU A 1 120 ? -9.344 4.404 34.778 1.00 89.12 120 LEU A CA 1
ATOM 949 C C . LEU A 1 120 ? -9.020 5.509 35.798 1.00 89.12 120 LEU A C 1
ATOM 951 O O . LEU A 1 120 ? -9.567 6.603 35.719 1.00 89.12 120 LEU A O 1
ATOM 955 N N . ARG A 1 121 ? -8.088 5.247 36.728 1.00 87.81 121 ARG A N 1
ATOM 956 C CA . ARG A 1 121 ? -7.592 6.200 37.738 1.00 87.81 121 ARG A CA 1
ATOM 957 C C . ARG A 1 121 ? -6.301 6.916 37.318 1.00 87.81 121 ARG A C 1
ATOM 959 O O . ARG A 1 121 ? -5.643 7.527 38.153 1.00 87.81 121 ARG A O 1
ATOM 966 N N . GLY A 1 122 ? -5.907 6.814 36.046 1.00 77.06 122 GLY A N 1
ATOM 967 C CA . GLY A 1 122 ? -4.773 7.550 35.478 1.00 77.06 122 GLY A CA 1
ATOM 968 C C . GLY A 1 122 ? -3.394 6.920 35.689 1.00 77.06 122 GLY A C 1
ATOM 969 O O . GLY A 1 122 ? -2.396 7.587 35.432 1.00 77.06 122 GLY A O 1
ATOM 970 N N . ARG A 1 123 ? -3.304 5.655 36.135 1.00 67.56 123 ARG A N 1
ATOM 971 C CA . ARG A 1 123 ? -2.001 5.013 36.392 1.00 67.56 123 ARG A CA 1
ATOM 972 C C . ARG A 1 123 ? -1.224 4.622 35.136 1.00 67.56 123 ARG A C 1
ATOM 974 O O . ARG A 1 123 ? -0.026 4.832 35.146 1.00 67.56 123 ARG A O 1
ATOM 981 N N . ASN A 1 124 ? -1.866 4.061 34.103 1.00 79.50 124 ASN A N 1
ATOM 982 C CA . ASN A 1 124 ? -1.247 3.670 32.822 1.00 79.50 124 ASN A CA 1
ATOM 983 C C . ASN A 1 124 ? -2.336 3.356 31.792 1.00 79.50 124 ASN A C 1
ATOM 9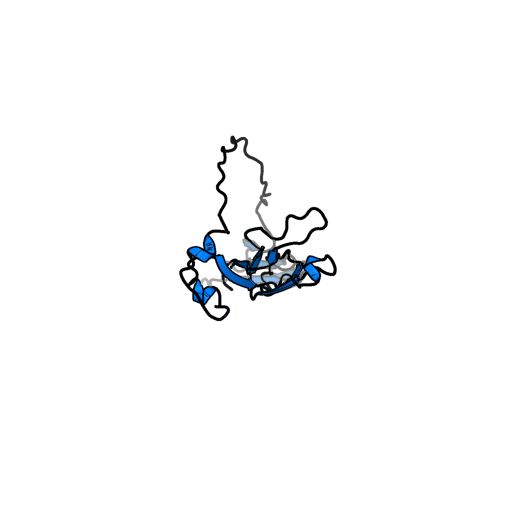85 O O . ASN A 1 124 ? -3.156 2.491 32.067 1.00 79.50 124 ASN A O 1
ATOM 989 N N . LYS A 1 125 ? -2.359 3.997 30.616 1.00 82.00 125 LYS A N 1
ATOM 990 C CA . LYS A 1 125 ? -3.360 3.665 29.584 1.00 82.00 125 LYS A CA 1
ATOM 991 C C . LYS A 1 125 ? -3.086 2.281 28.972 1.00 82.00 125 LYS A C 1
ATOM 993 O O . LYS A 1 125 ? -1.921 1.978 28.710 1.00 82.00 125 LYS A O 1
ATOM 998 N N . PRO A 1 126 ? -4.124 1.471 28.704 1.00 89.25 126 PRO A N 1
ATOM 999 C CA . PRO A 1 126 ? -3.958 0.213 27.991 1.00 89.25 126 PRO A CA 1
ATOM 1000 C C . PRO A 1 126 ? -3.509 0.466 26.547 1.00 89.25 126 PRO A C 1
ATOM 1002 O O . PRO A 1 126 ? -3.773 1.526 25.973 1.00 89.25 126 PRO A O 1
ATOM 1005 N N . SER A 1 127 ? -2.841 -0.518 25.949 1.00 89.00 127 SER A N 1
ATOM 1006 C CA . SER A 1 127 ? -2.466 -0.504 24.536 1.00 89.00 127 SER A CA 1
ATOM 1007 C C . SER A 1 127 ? -3.050 -1.693 23.795 1.00 89.00 127 SER A C 1
ATOM 1009 O O . SER A 1 127 ? -3.178 -2.778 24.358 1.00 89.00 127 SER A O 1
ATOM 1011 N N . ILE A 1 128 ? -3.340 -1.495 22.515 1.00 90.44 128 ILE A N 1
ATOM 1012 C CA . ILE A 1 128 ? -3.706 -2.557 21.582 1.00 90.44 128 ILE A CA 1
ATOM 1013 C C . ILE A 1 128 ? -2.491 -2.935 20.735 1.00 90.44 128 ILE A C 1
ATOM 1015 O O . ILE A 1 128 ? -1.706 -2.064 20.350 1.00 90.44 128 ILE A O 1
ATOM 1019 N N . SER A 1 129 ? -2.361 -4.230 20.456 1.00 92.44 129 SER A N 1
ATOM 1020 C CA . SER A 1 129 ? -1.430 -4.786 19.477 1.00 92.44 129 SER A CA 1
ATOM 1021 C C . SER A 1 129 ? -2.244 -5.485 18.395 1.00 92.44 129 SER A C 1
ATOM 1023 O O . SER A 1 129 ? -3.047 -6.363 18.710 1.00 92.44 129 SER A O 1
ATOM 1025 N N . VAL A 1 130 ? -2.084 -5.074 17.140 1.00 92.81 130 VAL A N 1
ATOM 1026 C CA . VAL A 1 130 ? -2.787 -5.651 15.989 1.00 92.81 130 VAL A CA 1
ATOM 1027 C C . VAL A 1 130 ? -1.752 -6.113 14.982 1.00 92.81 130 VAL A C 1
ATOM 1029 O O . VAL A 1 130 ? -1.094 -5.305 14.326 1.00 92.81 130 VAL A O 1
ATOM 1032 N N . HIS A 1 131 ? -1.630 -7.426 14.844 1.00 94.44 131 HIS A N 1
ATOM 1033 C CA . HIS A 1 131 ? -0.810 -8.038 13.813 1.00 94.44 131 HIS A CA 1
ATOM 1034 C C . HIS A 1 131 ? -1.662 -8.282 12.565 1.00 94.44 131 HIS A C 1
ATOM 1036 O O . HIS A 1 131 ? -2.625 -9.045 12.626 1.00 94.44 131 HIS A O 1
ATOM 1042 N N . SER A 1 132 ? -1.307 -7.642 11.450 1.00 93.25 132 SER A N 1
ATOM 1043 C CA . SER A 1 132 ? -1.986 -7.814 10.162 1.00 93.25 132 SER A CA 1
ATOM 1044 C C . SER A 1 132 ? -1.043 -8.400 9.115 1.00 93.25 132 SER A C 1
ATOM 1046 O O . SER A 1 132 ? 0.158 -8.111 9.102 1.00 93.25 132 SER A O 1
ATOM 1048 N N . SER A 1 133 ? -1.606 -9.204 8.214 1.00 93.50 133 SER A N 1
ATOM 1049 C CA . SER A 1 133 ? -0.911 -9.731 7.036 1.00 93.50 133 SER A CA 1
ATOM 1050 C C . SER A 1 133 ? -0.808 -8.716 5.888 1.00 93.50 133 SER A C 1
ATOM 1052 O O . SER A 1 133 ? -0.030 -8.955 4.971 1.00 93.50 133 SER A O 1
ATOM 1054 N N . GLY A 1 134 ? -1.523 -7.589 5.958 1.00 83.06 134 GLY A N 1
ATOM 1055 C CA . GLY A 1 134 ? -1.498 -6.503 4.971 1.00 83.06 134 GLY A CA 1
ATOM 1056 C C . GLY A 1 134 ? -2.875 -5.852 4.803 1.00 83.06 134 GLY A C 1
ATOM 1057 O O . GLY A 1 134 ? -3.804 -6.187 5.531 1.00 83.06 134 GLY A O 1
ATOM 1058 N N . ASP A 1 135 ? -3.050 -4.887 3.905 1.00 92.50 135 ASP A N 1
ATOM 1059 C CA . ASP A 1 135 ? -2.039 -3.909 3.466 1.00 92.50 135 ASP A CA 1
ATOM 1060 C C . ASP A 1 135 ? -2.089 -2.652 4.329 1.00 92.50 135 ASP A C 1
ATOM 1062 O O . ASP A 1 135 ? -1.068 -1.993 4.531 1.00 92.50 135 ASP A O 1
ATOM 1066 N N . ALA A 1 136 ? -3.252 -2.350 4.901 1.00 94.75 136 ALA A N 1
ATOM 1067 C CA . ALA A 1 136 ? -3.406 -1.344 5.932 1.00 94.75 136 ALA A CA 1
ATOM 1068 C C . ALA A 1 136 ? -4.498 -1.732 6.929 1.00 94.75 136 ALA A C 1
ATOM 1070 O O . ALA A 1 136 ? -5.414 -2.489 6.623 1.00 94.75 136 ALA A O 1
ATOM 1071 N N . VAL A 1 137 ? -4.396 -1.196 8.141 1.00 94.38 137 VAL A N 1
ATOM 1072 C CA . VAL A 1 137 ? -5.437 -1.295 9.163 1.00 94.38 137 VAL A CA 1
ATOM 1073 C C . VAL A 1 137 ? -5.652 0.077 9.774 1.00 94.38 137 VAL A C 1
ATOM 1075 O O . VAL A 1 137 ? -4.681 0.729 10.156 1.00 94.38 137 VAL A O 1
ATOM 1078 N N . HIS A 1 138 ? -6.913 0.474 9.930 1.00 92.38 138 HIS A N 1
ATOM 1079 C CA . HIS A 1 138 ? -7.336 1.621 10.731 1.00 92.38 138 HIS A CA 1
ATOM 1080 C C . HIS A 1 138 ? -8.028 1.153 12.013 1.00 92.38 138 HIS A C 1
ATOM 1082 O O . HIS A 1 138 ? -8.857 0.245 11.978 1.00 92.38 138 HIS A O 1
ATOM 1088 N N . VAL A 1 139 ? -7.708 1.781 13.146 1.00 91.75 139 VAL A N 1
ATOM 1089 C CA . VAL A 1 139 ? -8.194 1.367 14.471 1.00 91.75 139 VAL A CA 1
ATOM 1090 C C . VAL A 1 139 ? -9.156 2.391 15.065 1.00 91.75 139 VAL A C 1
ATOM 1092 O O . VAL A 1 139 ? -8.789 3.532 15.375 1.00 91.75 139 VAL A O 1
ATOM 1095 N N . PHE A 1 140 ? -10.382 1.939 15.311 1.00 90.38 140 PHE A N 1
ATOM 1096 C CA . PHE A 1 140 ? -11.461 2.711 15.910 1.00 90.38 140 PHE A CA 1
ATOM 1097 C C . PHE A 1 140 ? -11.840 2.130 17.271 1.00 90.38 140 PHE A C 1
ATOM 1099 O O . PHE A 1 140 ? -12.032 0.923 17.423 1.00 90.38 140 PHE A O 1
ATOM 1106 N N . ILE A 1 141 ? -11.980 3.005 18.263 1.00 89.94 141 ILE A N 1
ATOM 1107 C CA . ILE A 1 141 ? -12.392 2.648 19.621 1.00 89.94 141 ILE A CA 1
ATOM 1108 C C . ILE A 1 141 ? -13.646 3.446 19.949 1.00 89.94 141 ILE A C 1
ATOM 1110 O O . ILE A 1 141 ? -13.651 4.675 19.885 1.00 89.94 141 ILE A O 1
ATOM 1114 N N . ASN A 1 142 ? -14.732 2.744 20.279 1.00 89.38 142 ASN A N 1
ATOM 1115 C CA . ASN A 1 142 ? -16.040 3.335 20.569 1.00 89.38 142 ASN A CA 1
ATOM 1116 C C . ASN A 1 142 ? -16.514 4.315 19.474 1.00 89.38 142 ASN A C 1
ATOM 1118 O O . ASN A 1 142 ? -16.990 5.408 19.774 1.00 89.38 142 ASN A O 1
ATOM 1122 N N . GLY A 1 143 ? -16.327 3.940 18.202 1.00 86.12 143 GLY A N 1
ATOM 1123 C CA . GLY A 1 143 ? -16.707 4.743 17.031 1.00 86.12 143 GLY A CA 1
ATOM 1124 C C . GLY A 1 143 ? -15.769 5.913 16.714 1.00 86.12 143 GLY A C 1
ATOM 1125 O O . GLY A 1 143 ? -15.926 6.552 15.681 1.00 86.12 143 GLY A O 1
ATOM 1126 N N . LYS A 1 144 ? -14.765 6.192 17.553 1.00 85.94 144 LYS A N 1
ATOM 1127 C CA . LYS A 1 144 ? -13.776 7.243 17.298 1.00 85.94 144 LYS A CA 1
ATOM 1128 C C . LYS A 1 144 ? -12.540 6.654 16.645 1.00 85.94 144 LYS A C 1
ATOM 1130 O O . LYS A 1 144 ? -11.970 5.686 17.149 1.00 85.94 144 LYS A O 1
ATOM 1135 N N . PHE A 1 145 ? -12.089 7.276 15.560 1.00 81.75 145 PHE A N 1
ATOM 1136 C CA . PHE A 1 145 ? -10.750 7.027 15.043 1.00 81.75 145 PHE A CA 1
ATOM 1137 C C . PHE A 1 145 ? -9.749 7.398 16.139 1.00 81.75 145 PHE A C 1
ATOM 1139 O O . PHE A 1 145 ? -9.774 8.520 16.645 1.00 81.75 145 PHE A O 1
ATOM 1146 N N . SER A 1 146 ? -8.890 6.465 16.550 1.00 62.47 146 SER A N 1
ATOM 1147 C CA . SER A 1 146 ? -8.148 6.581 17.821 1.00 62.47 146 SER A CA 1
ATOM 1148 C C . SER A 1 146 ? -7.085 7.706 17.872 1.00 62.47 146 SER A C 1
ATOM 1150 O O . SER A 1 146 ? -6.300 7.771 18.815 1.00 62.47 146 SER A O 1
ATOM 1152 N N . GLY A 1 147 ? -7.023 8.595 16.869 1.00 51.38 147 GLY A N 1
ATOM 1153 C CA . GLY A 1 147 ? -5.953 9.579 16.652 1.00 51.38 147 GLY A CA 1
ATOM 1154 C C . GLY A 1 147 ? -6.245 11.013 17.108 1.00 51.38 147 GLY A C 1
ATOM 1155 O O . GLY A 1 147 ? -5.375 11.872 16.988 1.00 51.38 147 GLY A O 1
ATOM 1156 N N . THR A 1 148 ? -7.433 11.313 17.636 1.00 38.94 148 THR A N 1
ATOM 1157 C CA . THR A 1 148 ? -7.838 12.688 17.991 1.00 38.94 148 THR A CA 1
ATOM 1158 C C . THR A 1 148 ? -7.724 12.977 19.491 1.00 38.94 148 THR A C 1
ATOM 1160 O O . THR A 1 148 ? -8.716 13.280 20.153 1.00 38.94 148 THR A O 1
ATOM 1163 N N . SER A 1 149 ? -6.512 12.908 20.051 1.00 37.16 149 SER A N 1
ATOM 1164 C CA . SER A 1 149 ? -6.210 13.602 21.312 1.00 37.16 149 SER A CA 1
ATOM 1165 C C . SER A 1 149 ? -4.909 14.402 21.205 1.00 37.16 149 SER A C 1
ATOM 1167 O O . SER A 1 149 ? -3.893 13.955 20.678 1.00 37.16 149 SER A O 1
ATOM 1169 N N . THR A 1 150 ? -4.990 15.645 21.664 1.00 36.59 150 THR A N 1
ATOM 1170 C CA . THR A 1 150 ? -4.261 16.855 21.244 1.00 36.59 150 THR A CA 1
ATOM 1171 C C . THR A 1 150 ? -2.760 16.914 21.583 1.00 36.59 150 THR A C 1
ATOM 1173 O O . THR A 1 150 ? -2.215 17.996 21.777 1.00 36.59 150 THR A O 1
ATOM 1176 N N . LYS A 1 151 ? -2.033 15.795 21.672 1.00 38.50 151 LYS A N 1
ATOM 1177 C CA . LYS A 1 151 ? -0.573 15.825 21.877 1.00 38.50 151 LYS A CA 1
ATOM 1178 C C . LYS A 1 151 ? 0.102 14.541 21.389 1.00 38.50 151 LYS A C 1
ATOM 1180 O O . LYS A 1 151 ? -0.102 13.463 21.948 1.00 38.50 151 LYS A O 1
ATOM 1185 N N . MET A 1 152 ? 1.003 14.736 20.423 1.00 36.38 152 MET A N 1
ATOM 1186 C CA . MET A 1 152 ? 1.906 13.764 19.796 1.00 36.38 152 MET A CA 1
ATOM 1187 C C . MET A 1 152 ? 1.248 12.837 18.760 1.00 36.38 152 MET A C 1
ATOM 1189 O O . MET A 1 152 ? 0.324 12.097 19.079 1.00 36.38 152 MET A O 1
ATOM 1193 N N . ARG A 1 153 ? 1.776 12.863 17.524 1.00 45.88 153 ARG A N 1
ATOM 1194 C CA . ARG A 1 153 ? 1.439 11.972 16.398 1.00 45.88 153 ARG A CA 1
ATOM 1195 C C . ARG A 1 153 ? 1.348 10.519 16.879 1.00 45.88 153 ARG A C 1
ATOM 1197 O O . ARG A 1 153 ? 2.373 9.874 17.083 1.00 45.88 153 ARG A O 1
ATOM 1204 N N . ARG A 1 154 ? 0.135 10.003 17.054 1.00 54.00 154 ARG A N 1
ATOM 1205 C CA . ARG A 1 154 ? -0.124 8.570 17.197 1.00 54.00 154 ARG A CA 1
ATOM 1206 C C . ARG A 1 154 ? -0.945 8.176 15.985 1.00 54.00 154 ARG A C 1
ATOM 1208 O O . ARG A 1 154 ? -2.102 8.557 15.861 1.00 54.00 154 ARG A O 1
ATOM 1215 N N . PHE A 1 155 ? -0.283 7.537 15.028 1.00 56.69 155 PHE A N 1
ATOM 1216 C CA . PHE A 1 155 ? -0.934 7.038 13.828 1.00 56.69 155 PHE A CA 1
ATOM 1217 C C . PHE A 1 155 ? -1.896 5.936 14.261 1.00 56.69 155 PHE A C 1
ATOM 1219 O O . PHE A 1 155 ? -1.450 4.957 14.833 1.00 56.69 155 PHE A O 1
ATOM 1226 N N . CYS A 1 156 ? -3.195 6.092 14.024 1.00 71.88 156 CYS A N 1
ATOM 1227 C CA . CYS A 1 156 ? -4.196 5.036 14.258 1.00 71.88 156 CYS A CA 1
ATOM 1228 C C . CYS A 1 156 ? -4.456 4.220 12.997 1.00 71.88 156 CYS A C 1
ATOM 1230 O O . CYS A 1 156 ? -5.485 3.566 12.852 1.00 71.88 156 CYS A O 1
ATOM 1232 N N . SER A 1 157 ? -3.471 4.290 12.110 1.00 84.19 157 SER A N 1
ATOM 1233 C CA . SER A 1 157 ? -3.343 3.526 10.898 1.00 84.19 157 SER A CA 1
ATOM 1234 C C . SER A 1 157 ? -1.944 2.935 10.889 1.00 84.19 157 SER A C 1
ATOM 1236 O O . SER A 1 157 ? -0.977 3.626 11.223 1.00 84.19 157 SER A O 1
ATOM 1238 N N . ALA A 1 158 ? -1.827 1.692 10.464 1.00 88.88 158 ALA A N 1
ATOM 1239 C CA . ALA A 1 158 ? -0.557 1.108 10.070 1.00 88.88 158 ALA A CA 1
ATOM 1240 C C . ALA A 1 158 ? -0.727 0.487 8.69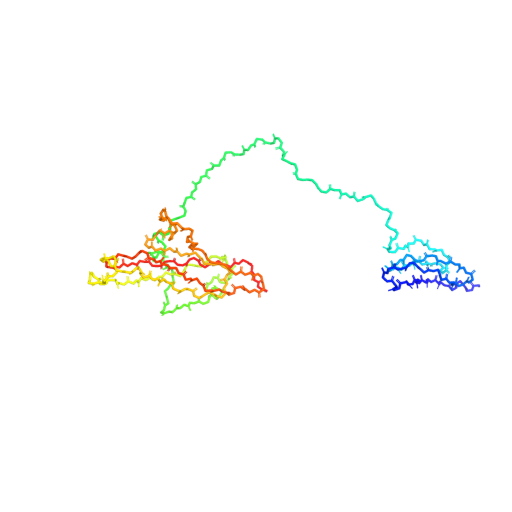1 1.00 88.88 158 ALA A C 1
ATOM 1242 O O . ALA A 1 158 ? -1.831 0.086 8.328 1.00 88.88 158 ALA A O 1
ATOM 1243 N N . PHE A 1 159 ? 0.352 0.466 7.920 1.00 91.50 159 PHE A N 1
ATOM 1244 C CA . PHE A 1 159 ? 0.351 -0.065 6.570 1.00 91.50 159 PHE A CA 1
ATOM 1245 C C . PHE A 1 159 ? 1.680 -0.741 6.259 1.00 91.50 159 PHE A C 1
ATOM 1247 O O . PHE A 1 159 ? 2.727 -0.392 6.817 1.00 91.50 159 PHE A O 1
ATOM 1254 N N . GLY A 1 160 ? 1.609 -1.729 5.379 1.00 88.94 160 GLY A N 1
ATOM 1255 C CA . GLY A 1 160 ? 2.749 -2.437 4.836 1.00 88.94 160 GLY A CA 1
ATOM 1256 C C . GLY A 1 160 ? 3.359 -1.725 3.635 1.00 88.94 160 GLY A C 1
ATOM 1257 O O . GLY A 1 160 ? 2.992 -0.619 3.246 1.00 88.94 160 GLY A O 1
ATOM 1258 N N . THR A 1 161 ? 4.321 -2.394 3.016 1.00 90.19 161 THR A N 1
ATOM 1259 C CA . THR A 1 161 ? 4.881 -2.005 1.716 1.00 90.19 161 THR A CA 1
ATOM 1260 C C . THR A 1 161 ? 4.732 -3.161 0.742 1.00 90.19 161 THR A C 1
ATOM 1262 O O . THR A 1 161 ? 4.654 -4.309 1.169 1.00 90.19 161 THR A O 1
ATOM 1265 N N . LYS A 1 162 ? 4.846 -2.900 -0.566 1.00 89.06 162 LYS A N 1
ATOM 1266 C CA . LYS A 1 162 ? 4.791 -3.952 -1.599 1.00 89.06 162 LYS A CA 1
ATOM 1267 C C . LYS A 1 162 ? 5.708 -5.158 -1.321 1.00 89.06 162 LYS A C 1
ATOM 1269 O O . LYS A 1 162 ? 5.369 -6.280 -1.665 1.00 89.06 162 LYS A O 1
ATOM 1274 N N . LYS A 1 163 ? 6.889 -4.943 -0.723 1.00 91.69 163 LYS A N 1
ATOM 1275 C CA . LYS A 1 163 ? 7.844 -6.025 -0.403 1.00 91.69 163 LYS A CA 1
ATOM 1276 C C . LYS A 1 163 ? 7.589 -6.688 0.951 1.00 91.69 163 LYS A C 1
ATOM 1278 O O . LYS A 1 163 ? 8.064 -7.795 1.181 1.00 91.69 163 LYS A O 1
ATOM 1283 N N . LYS A 1 164 ? 6.913 -5.990 1.863 1.00 90.31 164 LYS A N 1
ATOM 1284 C CA . LYS A 1 164 ? 6.598 -6.460 3.212 1.00 90.31 164 LYS A CA 1
ATOM 1285 C C . LYS A 1 164 ? 5.205 -5.947 3.598 1.00 90.31 164 LYS A C 1
ATOM 1287 O O . LYS A 1 164 ? 5.123 -4.891 4.232 1.00 90.31 164 LYS A O 1
ATOM 1292 N N . PRO A 1 165 ? 4.141 -6.649 3.170 1.00 89.12 165 PRO A N 1
ATOM 1293 C CA . PRO A 1 165 ? 2.762 -6.247 3.441 1.00 89.12 165 PRO A CA 1
ATOM 1294 C C . PRO A 1 165 ? 2.391 -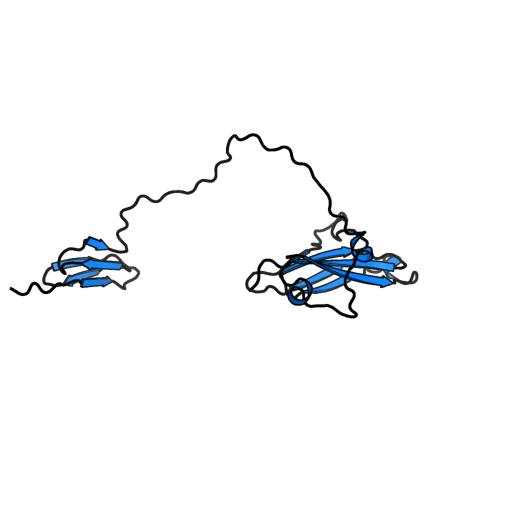6.374 4.917 1.00 89.12 165 PRO A C 1
ATOM 1296 O O . PRO A 1 165 ? 1.647 -5.553 5.433 1.00 89.12 165 PRO A O 1
ATOM 1299 N N . SER A 1 166 ? 2.955 -7.357 5.626 1.00 91.75 166 SER A N 1
ATOM 1300 C CA . SER A 1 166 ? 2.644 -7.583 7.035 1.00 91.75 166 SER A CA 1
ATOM 1301 C C . SER A 1 166 ? 3.274 -6.546 7.964 1.00 91.75 166 SER A C 1
ATOM 1303 O O . SER A 1 166 ? 4.413 -6.094 7.781 1.00 91.75 166 SER A O 1
ATOM 1305 N N . PHE A 1 167 ? 2.539 -6.198 9.016 1.00 91.50 167 PHE A N 1
ATOM 1306 C CA . PHE A 1 167 ? 2.966 -5.237 10.026 1.00 91.50 167 PHE A CA 1
ATOM 1307 C C . PHE A 1 167 ? 2.307 -5.519 11.377 1.00 91.50 167 PHE A C 1
ATOM 1309 O O . PHE A 1 167 ? 1.311 -6.233 11.488 1.00 91.50 167 PHE A O 1
ATOM 1316 N N . ASN A 1 168 ? 2.874 -4.917 12.421 1.00 91.06 168 ASN A N 1
ATOM 1317 C CA . ASN A 1 168 ? 2.273 -4.883 13.745 1.00 91.06 168 ASN A CA 1
ATOM 1318 C C . ASN A 1 168 ? 1.981 -3.429 14.125 1.00 91.06 168 ASN A C 1
ATOM 1320 O O . ASN A 1 168 ? 2.893 -2.600 14.179 1.00 91.06 168 ASN A O 1
ATOM 1324 N N . PHE A 1 169 ? 0.716 -3.130 14.386 1.00 89.25 169 PHE A N 1
ATOM 1325 C CA . PHE A 1 169 ? 0.289 -1.877 14.978 1.00 89.25 169 PHE A CA 1
ATOM 1326 C C . PHE A 1 169 ? 0.293 -1.993 16.502 1.00 89.25 169 PHE A C 1
ATOM 1328 O O . PHE A 1 169 ? -0.398 -2.840 17.055 1.00 89.25 169 PHE A O 1
ATOM 1335 N N . ASN A 1 170 ? 1.009 -1.097 17.180 1.00 88.75 170 ASN A N 1
ATOM 1336 C CA . ASN A 1 170 ? 1.010 -0.999 18.636 1.00 88.75 170 ASN A CA 1
ATOM 1337 C C . ASN A 1 170 ? 0.701 0.438 19.050 1.00 88.75 170 ASN A C 1
ATOM 1339 O O . ASN A 1 170 ? 1.427 1.359 18.669 1.00 88.75 170 ASN A O 1
ATOM 1343 N N . GLY A 1 171 ? -0.345 0.641 19.847 1.00 84.75 171 GLY A N 1
ATOM 1344 C CA . GLY A 1 171 ? -0.725 1.986 20.273 1.00 84.75 171 GLY A CA 1
ATOM 1345 C C . GLY A 1 171 ? -1.589 2.016 21.531 1.00 84.75 171 GLY A C 1
ATOM 1346 O O . GLY A 1 171 ? -2.336 1.071 21.780 1.00 84.75 171 GLY A O 1
ATOM 1347 N N . PRO A 1 172 ? -1.499 3.084 22.345 1.00 85.12 172 PRO A N 1
ATOM 1348 C CA . PRO A 1 172 ? -2.403 3.277 23.471 1.00 85.12 172 PRO A CA 1
ATOM 1349 C C . PRO A 1 172 ? -3.837 3.502 22.974 1.00 85.12 172 PRO A C 1
ATOM 1351 O O . PRO A 1 172 ? -4.037 4.148 21.945 1.00 85.12 172 PRO A O 1
ATOM 1354 N N . ILE A 1 173 ? -4.819 3.008 23.724 1.00 86.56 173 ILE A N 1
ATOM 1355 C CA . ILE A 1 173 ? -6.249 3.147 23.423 1.00 86.56 173 ILE A CA 1
ATOM 1356 C C . ILE A 1 173 ? -7.009 3.722 24.618 1.00 86.56 173 ILE A C 1
ATOM 1358 O O . ILE A 1 173 ? -6.663 3.484 25.776 1.00 86.56 173 ILE A O 1
ATOM 1362 N N . ASP A 1 174 ? -8.061 4.484 24.325 1.00 86.62 174 ASP A N 1
ATOM 1363 C CA . ASP A 1 174 ? -8.918 5.097 25.336 1.00 86.62 174 ASP A CA 1
ATOM 1364 C C . ASP A 1 174 ? -10.154 4.226 25.583 1.00 86.62 174 ASP A C 1
ATOM 1366 O O . ASP A 1 174 ? -11.109 4.227 24.805 1.00 86.62 174 ASP A O 1
ATOM 1370 N N . LEU A 1 175 ? -10.122 3.478 26.686 1.00 90.69 175 LEU A N 1
ATOM 1371 C CA . LEU A 1 175 ? -11.219 2.626 27.140 1.00 90.69 175 LEU A CA 1
ATOM 1372 C C . LEU A 1 175 ? -11.960 3.262 28.321 1.00 90.69 175 LEU A C 1
ATOM 1374 O O . LEU A 1 175 ? -11.360 3.943 29.155 1.00 90.69 175 LEU A O 1
ATOM 1378 N N . ARG A 1 176 ? -13.265 3.005 28.410 1.00 92.38 176 ARG A N 1
ATOM 1379 C CA . ARG A 1 176 ? -14.135 3.399 29.532 1.00 92.38 176 ARG A CA 1
ATOM 1380 C C . ARG A 1 176 ? -14.577 2.178 30.335 1.00 92.38 176 ARG A C 1
ATOM 1382 O O . ARG A 1 176 ? -14.483 1.065 29.840 1.00 92.38 176 ARG A O 1
ATOM 1389 N N . ALA A 1 177 ? -15.086 2.379 31.548 1.00 95.12 177 ALA A N 1
ATOM 1390 C CA . ALA A 1 177 ? -15.751 1.302 32.281 1.00 95.12 177 ALA A CA 1
ATOM 1391 C C . ALA A 1 177 ? -16.974 0.776 31.500 1.00 95.12 177 ALA A C 1
ATOM 1393 O O . ALA A 1 177 ? -17.673 1.557 30.847 1.00 95.12 177 ALA A O 1
ATOM 1394 N N . GLY A 1 178 ? -17.231 -0.529 31.591 1.00 96.12 178 GLY A N 1
ATOM 1395 C CA . GLY A 1 178 ? -18.272 -1.228 30.836 1.00 96.12 178 GLY A CA 1
ATOM 1396 C C . GLY A 1 178 ? -17.810 -1.676 29.447 1.00 96.12 178 GLY A C 1
ATOM 1397 O O . GLY A 1 178 ? -16.614 -1.850 29.200 1.00 96.12 178 GLY A O 1
ATOM 1398 N N . THR A 1 179 ? -18.767 -1.868 28.541 1.00 95.50 179 THR A N 1
ATOM 1399 C CA . THR A 1 179 ? -18.508 -2.390 27.197 1.00 95.50 179 THR A CA 1
ATOM 1400 C C . THR A 1 179 ? -17.861 -1.344 26.294 1.00 95.50 179 THR A C 1
ATOM 1402 O O . THR A 1 179 ? -18.362 -0.226 26.118 1.00 95.50 179 THR A O 1
ATOM 1405 N N . ASN A 1 180 ? -16.746 -1.730 25.682 1.00 92.81 180 ASN A N 1
ATOM 1406 C CA . ASN A 1 180 ? -16.036 -0.956 24.675 1.00 92.81 180 ASN A CA 1
ATOM 1407 C C . ASN A 1 180 ? -16.030 -1.718 23.359 1.00 92.81 180 ASN A C 1
ATOM 1409 O O . ASN A 1 180 ? -15.671 -2.892 23.327 1.00 92.81 180 ASN A O 1
ATOM 1413 N N . LYS A 1 181 ? -16.367 -1.030 22.270 1.00 91.56 181 LYS A N 1
ATOM 1414 C CA . LYS A 1 181 ? -16.316 -1.597 20.921 1.00 91.56 181 LYS A CA 1
ATOM 1415 C C . LYS A 1 181 ? -14.973 -1.257 20.279 1.00 91.56 181 LYS A C 1
ATOM 1417 O O . LYS A 1 181 ? -14.599 -0.084 20.219 1.00 91.56 181 LYS A O 1
ATOM 1422 N N . ILE A 1 182 ? -14.280 -2.270 19.779 1.00 92.25 182 ILE A N 1
ATOM 1423 C CA . ILE A 1 182 ? -13.072 -2.148 18.964 1.00 92.25 182 ILE A CA 1
ATOM 1424 C C . ILE A 1 182 ? -13.463 -2.506 17.535 1.00 92.25 182 ILE A C 1
ATOM 1426 O O . ILE A 1 182 ? -13.961 -3.603 17.290 1.00 92.25 182 ILE A O 1
ATOM 1430 N N . ALA A 1 183 ? -13.240 -1.589 16.602 1.00 92.56 183 ALA A N 1
ATOM 1431 C CA . ALA A 1 183 ? -13.453 -1.824 15.181 1.00 92.56 183 ALA A CA 1
ATOM 1432 C C . ALA A 1 183 ? -12.141 -1.589 14.428 1.00 92.56 183 ALA A C 1
ATOM 1434 O O . ALA A 1 183 ? -11.525 -0.528 14.533 1.00 92.56 183 ALA A O 1
ATOM 1435 N N . LEU A 1 184 ? -11.704 -2.603 13.691 1.00 93.69 184 LEU A N 1
ATOM 1436 C CA . LEU A 1 184 ? -10.522 -2.568 12.843 1.00 93.69 184 LEU A CA 1
ATOM 1437 C C . LEU A 1 184 ? -10.995 -2.585 11.393 1.00 93.69 184 LEU A C 1
ATOM 1439 O O . LEU A 1 184 ? -11.636 -3.545 10.969 1.00 93.69 184 LEU A O 1
ATOM 1443 N N . LEU A 1 185 ? -10.684 -1.538 10.640 1.00 93.75 185 LEU A N 1
ATOM 1444 C CA . LEU A 1 185 ? -10.892 -1.517 9.196 1.00 93.75 185 LEU A CA 1
ATOM 1445 C C . LEU A 1 185 ? -9.623 -2.030 8.529 1.00 93.75 185 LEU A C 1
ATOM 1447 O O . LEU A 1 185 ? -8.621 -1.317 8.501 1.00 93.75 185 LEU A O 1
ATOM 1451 N N . SER A 1 186 ? -9.672 -3.260 8.033 1.00 94.88 186 SER A N 1
ATOM 1452 C CA . SER A 1 186 ? -8.621 -3.858 7.217 1.00 94.88 186 SER A CA 1
ATOM 1453 C C . SER A 1 186 ? -8.811 -3.470 5.756 1.00 94.88 186 SER A C 1
ATOM 1455 O O . SER A 1 186 ? -9.943 -3.436 5.265 1.00 94.88 186 SER A O 1
ATOM 1457 N N . VAL A 1 187 ? -7.709 -3.153 5.082 1.00 95.56 187 VAL A N 1
ATOM 1458 C CA . VAL A 1 187 ? -7.680 -2.656 3.705 1.00 95.56 187 VAL A CA 1
ATOM 1459 C C . VAL A 1 187 ? -6.704 -3.492 2.887 1.00 95.56 187 VAL A C 1
ATOM 1461 O O . VAL A 1 187 ? -5.539 -3.619 3.273 1.00 95.56 187 VAL A O 1
ATOM 1464 N N . ALA A 1 188 ? -7.172 -4.018 1.760 1.00 94.75 188 ALA A N 1
ATOM 1465 C CA . ALA A 1 188 ? -6.342 -4.604 0.713 1.00 94.75 188 ALA A CA 1
ATOM 1466 C C . ALA A 1 188 ? -6.018 -3.534 -0.340 1.00 94.75 188 ALA A C 1
ATOM 1468 O O . ALA A 1 188 ? -6.870 -2.720 -0.687 1.00 94.75 188 ALA A O 1
ATOM 1469 N N . VAL A 1 189 ? -4.780 -3.499 -0.831 1.00 93.81 189 VAL A N 1
ATOM 1470 C CA . VAL A 1 189 ? -4.301 -2.542 -1.840 1.00 93.81 189 VAL A CA 1
ATOM 1471 C C . VAL A 1 189 ? -3.776 -3.330 -3.040 1.00 93.81 189 VAL A C 1
ATOM 1473 O O . VAL A 1 189 ? -2.584 -3.338 -3.356 1.00 93.81 189 VAL A O 1
ATOM 1476 N N . GLY A 1 190 ? -4.710 -3.997 -3.720 1.00 88.25 190 GLY A N 1
ATOM 1477 C CA . GLY A 1 190 ? -4.417 -4.968 -4.770 1.00 88.25 190 GLY A CA 1
ATOM 1478 C C . GLY A 1 190 ? -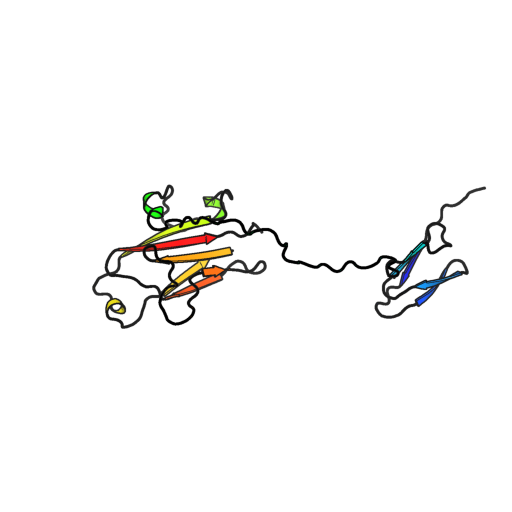3.927 -6.310 -4.219 1.00 88.25 190 GLY A C 1
ATOM 1479 O O . GLY A 1 190 ? -3.504 -6.423 -3.071 1.00 88.25 190 GLY A O 1
ATOM 1480 N N . LEU A 1 191 ? -3.992 -7.347 -5.054 1.00 87.75 191 LEU A N 1
ATOM 1481 C CA . LEU A 1 191 ? -3.546 -8.693 -4.692 1.00 87.75 191 LEU A CA 1
ATOM 1482 C C . LEU A 1 191 ? -2.102 -8.949 -5.166 1.00 87.75 191 LEU A C 1
ATOM 1484 O O . LEU A 1 191 ? -1.703 -8.383 -6.191 1.00 87.75 191 LEU A O 1
ATOM 1488 N N . PRO A 1 192 ? -1.316 -9.768 -4.437 1.00 83.69 192 PRO A N 1
ATOM 1489 C CA . PRO A 1 192 ? 0.030 -10.178 -4.844 1.00 83.69 192 PRO A CA 1
ATOM 1490 C C . PRO A 1 192 ? 0.106 -10.892 -6.198 1.00 83.69 192 PRO A C 1
ATOM 1492 O O . PRO A 1 192 ? -0.822 -11.668 -6.522 1.00 83.69 192 PRO A O 1
#

InterPro domains:
  IPR001944 Glycoside hydrolase, family 35 [PTHR23421] (5-191)
  IPR008979 Galactose-binding-like domain superfamily [SSF49785] (35-185)
  IPR041392 Beta-galactosidase, beta-sandwich domain [PF17834] (2-51)

Sequence (192 aa):
MNRTTCAAFLANYHSNSAAKVTFNNRHYDLPAWSISILPDCRTDVFNTARVRFQPSQIQMLPSNSKLLSWETYDEDVSSLAENSKITASGLLEQLSATRDTSDYLWYITSIDISPSESFLRGRNKPSISVHSSGDAVHVFINGKFSGTSTKMRRFCSAFGTKKKPSFNFNGPIDLRAGTNKIALLSVAVGLP

Secondary structure (DSSP, 8-state):
-------EEEEE--SS--EEEEETTEEEEEPTTEEEEETTSS---EETT---SPPPPP--PPP-PPPPP----PPPSSGGGTT-S---SSPPPHHHHHTTS-SEEEEEEEEEE-TT-GGGGTS---EEEEEESSSEEEEEETTEETT-SSSS---SEEE-BTTB--EEEEEE----SEEEEEEEEEE--S--

Organism: Trifolium pratense (NCBI:txid57577)